Protein AF-A0AAI9BZL0-F1 (afdb_monomer)

Mean predicted aligned error: 4.23 Å

Structure (mmCIF, N/CA/C/O backbone):
data_AF-A0AAI9BZL0-F1
#
_entry.id   AF-A0AAI9BZL0-F1
#
loop_
_atom_site.group_PDB
_atom_site.id
_atom_site.type_symbol
_atom_site.label_atom_id
_atom_site.label_alt_id
_atom_site.label_comp_id
_atom_site.label_asym_id
_atom_site.label_entity_id
_atom_site.label_seq_id
_atom_site.pdbx_PDB_ins_code
_atom_site.Cartn_x
_atom_site.Cartn_y
_atom_site.Cartn_z
_atom_site.occupancy
_atom_site.B_iso_or_equiv
_atom_site.auth_seq_id
_atom_site.auth_comp_id
_atom_site.auth_asym_id
_atom_site.auth_atom_id
_atom_site.pdbx_PDB_model_num
ATOM 1 N N . MET A 1 1 ? -2.664 1.074 24.847 1.00 61.59 1 MET A N 1
ATOM 2 C CA . MET A 1 1 ? -1.524 2.031 24.909 1.00 61.59 1 MET A CA 1
ATOM 3 C C . MET A 1 1 ? -1.843 3.263 25.777 1.00 61.59 1 MET A C 1
ATOM 5 O O . MET A 1 1 ? -3.006 3.630 25.852 1.00 61.59 1 MET A O 1
ATOM 9 N N . THR A 1 2 ? -0.871 3.951 26.414 1.00 69.44 2 THR A N 1
ATOM 10 C CA . THR A 1 2 ? -1.163 5.256 27.065 1.00 69.44 2 THR A CA 1
ATOM 11 C C . THR A 1 2 ? -1.127 6.402 26.048 1.00 69.44 2 THR A C 1
ATOM 13 O O . THR A 1 2 ? -0.228 6.464 25.207 1.00 69.44 2 THR A O 1
ATOM 16 N N . LYS A 1 3 ? -2.067 7.352 26.152 1.00 75.56 3 LYS A N 1
ATOM 17 C CA . LYS A 1 3 ? -2.185 8.540 25.275 1.00 75.56 3 LYS A CA 1
ATOM 18 C C . LYS A 1 3 ? -0.862 9.310 25.106 1.00 75.56 3 LYS A C 1
ATOM 20 O O . LYS A 1 3 ? -0.571 9.829 24.033 1.00 75.56 3 LYS A O 1
ATOM 25 N N . SER A 1 4 ? -0.033 9.333 26.154 1.00 79.00 4 SER A N 1
ATOM 26 C CA . SER A 1 4 ? 1.292 9.971 26.159 1.00 79.00 4 SER A CA 1
ATOM 27 C C . SER A 1 4 ? 2.259 9.367 25.130 1.00 79.00 4 SER A C 1
ATOM 29 O O . SER A 1 4 ? 2.912 10.101 24.388 1.00 79.00 4 SER A O 1
ATOM 31 N N . HIS A 1 5 ? 2.305 8.035 25.012 1.00 81.25 5 HIS A N 1
ATOM 32 C CA . HIS A 1 5 ? 3.211 7.367 24.075 1.00 81.25 5 HIS A CA 1
ATOM 33 C C . HIS A 1 5 ? 2.815 7.617 22.617 1.00 81.25 5 HIS A C 1
ATOM 35 O O . HIS A 1 5 ? 3.685 7.880 21.789 1.00 81.25 5 HIS A O 1
ATOM 41 N N . PHE A 1 6 ? 1.516 7.582 22.302 1.00 88.12 6 PHE A N 1
ATOM 42 C CA . PHE A 1 6 ? 1.045 7.816 20.934 1.00 88.12 6 PHE A CA 1
ATOM 43 C C . PHE A 1 6 ? 1.379 9.240 20.482 1.00 88.12 6 PHE A C 1
ATOM 45 O O . PHE A 1 6 ? 1.893 9.450 19.388 1.00 88.12 6 PHE A O 1
ATOM 52 N N . ASN A 1 7 ? 1.205 10.218 21.375 1.00 89.81 7 ASN A N 1
ATOM 53 C CA . ASN A 1 7 ? 1.584 11.603 21.107 1.00 89.81 7 ASN A CA 1
ATOM 54 C C . ASN A 1 7 ? 3.090 11.782 20.856 1.00 89.81 7 ASN A C 1
ATOM 56 O O . ASN A 1 7 ? 3.472 12.642 20.060 1.00 89.81 7 ASN A O 1
ATOM 60 N N . SER A 1 8 ? 3.943 10.994 21.521 1.00 90.69 8 SER A N 1
ATOM 61 C CA . SER A 1 8 ? 5.390 10.992 21.270 1.00 90.69 8 SER A CA 1
ATOM 62 C C . SER A 1 8 ? 5.711 10.480 19.864 1.00 90.69 8 SER A C 1
ATOM 64 O O . SER A 1 8 ? 6.412 11.156 19.111 1.00 90.69 8 SER A O 1
ATOM 66 N N . LEU A 1 9 ? 5.128 9.339 19.481 1.00 91.50 9 LEU A N 1
ATOM 67 C CA . LEU A 1 9 ? 5.299 8.753 18.152 1.00 91.50 9 LEU A CA 1
ATOM 68 C C . LEU A 1 9 ? 4.806 9.704 17.055 1.00 91.50 9 LEU A C 1
ATOM 70 O O . LEU A 1 9 ? 5.545 10.002 16.121 1.00 91.50 9 LEU A O 1
ATOM 74 N N . ARG A 1 10 ? 3.613 10.285 17.230 1.00 93.56 10 ARG A N 1
ATOM 75 C CA . ARG A 1 10 ? 3.069 11.291 16.312 1.00 93.56 10 ARG A CA 1
ATOM 76 C C . ARG A 1 10 ? 4.014 12.476 16.143 1.00 93.56 10 ARG A C 1
ATOM 78 O O . ARG A 1 10 ? 4.289 12.882 15.025 1.00 93.56 10 ARG A O 1
ATOM 85 N N . ARG A 1 11 ? 4.563 13.010 17.241 1.00 94.62 11 ARG A N 1
ATOM 86 C CA . ARG A 1 11 ? 5.518 14.129 17.187 1.00 94.62 11 ARG A CA 1
ATOM 87 C C . ARG A 1 11 ? 6.808 13.752 16.462 1.00 94.62 11 ARG A C 1
ATOM 89 O O . ARG A 1 11 ? 7.352 14.594 15.753 1.00 94.62 11 ARG A O 1
ATOM 96 N N . LYS A 1 12 ? 7.305 12.526 16.659 1.00 94.75 12 LYS A N 1
ATOM 97 C CA . LYS A 1 12 ? 8.473 12.007 15.938 1.00 94.75 12 LYS A CA 1
ATOM 98 C C . LYS A 1 12 ? 8.203 12.016 14.434 1.00 94.75 12 LYS A C 1
ATOM 100 O O . LYS A 1 12 ? 8.981 12.617 13.700 1.00 94.75 12 LYS A O 1
ATOM 105 N N . VAL A 1 13 ? 7.093 11.416 14.007 1.00 95.69 13 VAL A N 1
ATOM 106 C CA . VAL A 1 13 ? 6.738 11.320 12.586 1.00 95.69 13 VAL A CA 1
ATOM 107 C C . VAL A 1 13 ? 6.491 12.700 11.984 1.00 95.69 13 VAL A C 1
ATOM 109 O O . VAL A 1 13 ? 7.116 13.011 10.980 1.00 95.69 13 VAL A O 1
ATOM 112 N N . SER A 1 14 ? 5.715 13.579 12.635 1.00 96.12 14 SER A N 1
ATOM 113 C CA . SER A 1 14 ? 5.494 14.959 12.165 1.00 96.12 14 SER A CA 1
ATOM 114 C C . SER A 1 14 ? 6.806 15.709 11.908 1.00 96.12 14 SER A C 1
ATOM 116 O O . SER A 1 14 ? 6.968 16.318 10.855 1.00 96.12 14 SER A O 1
ATOM 118 N N . LYS A 1 15 ? 7.773 15.618 12.835 1.00 96.56 15 LYS A N 1
ATOM 119 C CA . LYS A 1 15 ? 9.101 16.225 12.660 1.00 96.56 15 LYS A CA 1
ATOM 120 C C . LYS A 1 15 ? 9.874 15.602 11.501 1.00 96.56 15 LYS A C 1
ATOM 122 O O . LYS A 1 15 ? 10.513 16.329 10.750 1.00 96.56 15 LYS A O 1
ATOM 127 N N . TRP A 1 16 ? 9.837 14.277 11.381 1.00 96.50 16 TRP A N 1
ATOM 128 C CA . TRP A 1 16 ? 10.566 13.563 10.339 1.00 96.50 16 TRP A CA 1
ATOM 129 C C . TRP A 1 16 ? 10.016 13.867 8.943 1.00 96.50 16 TRP A C 1
ATOM 131 O O . TRP A 1 16 ? 10.817 14.157 8.059 1.00 96.50 16 TRP A O 1
ATOM 141 N N . VAL A 1 17 ? 8.692 13.879 8.741 1.00 95.81 17 VAL A N 1
ATOM 142 C CA . VAL A 1 17 ? 8.100 14.211 7.429 1.00 95.81 17 VAL A CA 1
ATOM 143 C C . VAL A 1 17 ? 8.320 15.682 7.069 1.00 95.81 17 VAL A C 1
ATOM 145 O O . VAL A 1 17 ? 8.617 15.985 5.918 1.00 95.81 17 VAL A O 1
ATOM 148 N N . ALA A 1 18 ? 8.259 16.593 8.052 1.00 94.25 18 ALA A N 1
ATOM 149 C CA . ALA A 1 18 ? 8.528 18.012 7.827 1.00 94.25 18 ALA A CA 1
ATOM 150 C C . ALA A 1 18 ? 9.979 18.255 7.416 1.00 94.25 18 ALA A C 1
ATOM 152 O O . ALA A 1 18 ? 10.222 18.933 6.428 1.00 94.25 18 ALA A O 1
ATOM 153 N N . TRP A 1 19 ? 10.938 17.653 8.125 1.00 93.88 19 TRP A N 1
ATOM 154 C CA . TRP A 1 19 ? 12.340 17.703 7.714 1.00 93.88 19 TRP A CA 1
ATOM 155 C C . TRP A 1 19 ? 12.538 17.059 6.338 1.00 93.88 19 TRP A C 1
ATOM 157 O O . TRP A 1 19 ? 13.161 17.662 5.475 1.00 93.88 19 TRP A O 1
ATOM 167 N N . SER A 1 20 ? 11.962 15.879 6.101 1.00 91.19 20 SER A N 1
ATOM 168 C CA . SER A 1 20 ? 12.162 15.141 4.849 1.00 91.19 20 SER A CA 1
ATOM 169 C C . SER A 1 20 ? 11.627 15.864 3.613 1.00 91.19 20 SER A C 1
ATOM 171 O O . SER A 1 20 ? 12.194 15.687 2.543 1.00 91.19 20 SER A O 1
ATOM 173 N N . SER A 1 21 ? 10.585 16.686 3.763 1.00 87.00 21 SER A N 1
ATOM 174 C CA . SER A 1 21 ? 9.971 17.431 2.653 1.00 87.00 21 SER A CA 1
ATOM 175 C C . SER A 1 21 ? 10.713 18.728 2.300 1.00 87.00 21 SER A C 1
ATOM 177 O O . SER A 1 21 ? 10.556 19.238 1.194 1.00 87.00 21 SER A O 1
ATOM 179 N N . VAL A 1 22 ? 11.515 19.276 3.224 1.00 87.62 22 VAL A N 1
ATOM 180 C CA . VAL A 1 22 ? 12.241 20.552 3.030 1.00 87.62 22 VAL A CA 1
ATOM 181 C C . VAL A 1 22 ? 13.758 20.391 2.945 1.00 87.62 22 VAL A C 1
ATOM 183 O O . VAL A 1 22 ? 14.461 21.335 2.589 1.00 87.62 22 VAL A O 1
ATOM 186 N N . ASP A 1 23 ? 14.282 19.220 3.300 1.00 93.44 23 ASP A N 1
ATOM 187 C CA . ASP A 1 23 ? 15.703 18.912 3.207 1.00 93.44 23 ASP A CA 1
ATOM 188 C C . ASP A 1 23 ? 16.138 18.837 1.738 1.00 93.44 23 ASP A C 1
ATOM 190 O O . ASP A 1 23 ? 15.628 18.027 0.963 1.00 93.44 23 ASP A O 1
ATOM 194 N N . ALA A 1 24 ? 17.084 19.698 1.356 1.00 90.50 24 ALA A N 1
ATOM 195 C CA . ALA A 1 24 ? 17.516 19.834 -0.033 1.00 90.50 24 ALA A CA 1
ATOM 196 C C . ALA A 1 24 ? 18.120 18.538 -0.591 1.00 90.50 24 ALA A C 1
ATOM 198 O O . ALA A 1 24 ? 17.859 18.198 -1.737 1.00 90.50 24 ALA A O 1
ATOM 199 N N . VAL A 1 25 ? 18.865 17.789 0.229 1.00 90.06 25 VAL A N 1
ATOM 200 C CA . VAL A 1 25 ? 19.509 16.537 -0.195 1.00 90.06 25 VAL A CA 1
ATOM 201 C C . VAL A 1 25 ? 18.462 15.456 -0.442 1.00 90.06 25 VAL A C 1
ATOM 203 O O . VAL A 1 25 ? 18.522 14.749 -1.444 1.00 90.06 25 VAL A O 1
ATOM 206 N N . LYS A 1 26 ? 17.465 15.332 0.440 1.00 89.56 26 LYS A N 1
ATOM 207 C CA . LYS A 1 26 ? 16.354 14.396 0.223 1.00 89.56 26 LYS A CA 1
ATOM 208 C C . LYS A 1 26 ? 15.504 14.767 -0.982 1.00 89.56 26 LYS A C 1
ATOM 210 O O . LYS A 1 26 ? 15.116 13.877 -1.730 1.00 89.56 26 LYS A O 1
ATOM 215 N N . ARG A 1 27 ? 15.223 16.055 -1.169 1.00 91.44 27 ARG A N 1
ATOM 216 C CA . ARG A 1 27 ? 14.497 16.541 -2.342 1.00 91.44 27 ARG A CA 1
ATOM 217 C C . ARG A 1 27 ? 15.256 16.230 -3.632 1.00 91.44 27 ARG A C 1
ATOM 219 O O . ARG A 1 27 ? 14.660 15.699 -4.563 1.00 91.44 27 ARG A O 1
ATOM 226 N N . GLU A 1 28 ? 16.555 16.506 -3.668 1.00 90.81 28 GLU A N 1
ATOM 227 C CA . GLU A 1 28 ? 17.405 16.197 -4.818 1.00 90.81 28 GLU A CA 1
ATOM 228 C C . GLU A 1 28 ? 17.386 14.693 -5.130 1.00 90.81 28 GLU A C 1
ATOM 230 O O . GLU A 1 28 ? 17.133 14.304 -6.265 1.00 90.81 28 GLU A O 1
ATOM 235 N N . LEU A 1 29 ? 17.576 13.840 -4.117 1.00 87.56 29 LEU A N 1
ATOM 236 C CA . LEU A 1 29 ? 17.646 12.387 -4.296 1.00 87.56 29 LEU A CA 1
ATOM 237 C C . LEU A 1 29 ? 16.308 11.747 -4.688 1.00 87.56 29 LEU A C 1
ATOM 239 O O . LEU A 1 29 ? 16.266 10.958 -5.627 1.00 87.56 29 LEU A O 1
ATOM 243 N N . PHE A 1 30 ? 15.231 12.042 -3.956 1.00 91.00 30 PHE A N 1
ATOM 244 C CA . PHE A 1 30 ? 13.966 11.307 -4.083 1.00 91.00 30 PHE A CA 1
ATOM 245 C C . PHE A 1 30 ? 12.976 11.932 -5.068 1.00 91.00 30 PHE A C 1
ATOM 247 O O . PHE A 1 30 ? 12.070 11.242 -5.529 1.00 91.00 30 PHE A O 1
ATOM 254 N N . LEU A 1 31 ? 13.129 13.221 -5.385 1.00 92.88 31 LEU A N 1
ATOM 255 C CA . LEU A 1 31 ? 12.293 13.903 -6.369 1.00 92.88 31 LEU A CA 1
ATOM 256 C C . LEU A 1 31 ? 13.095 14.240 -7.622 1.00 92.88 31 LEU A C 1
ATOM 258 O O . LEU A 1 31 ? 12.830 13.681 -8.677 1.00 92.88 31 LEU A O 1
ATOM 262 N N . GLU A 1 32 ? 14.078 15.131 -7.523 1.00 93.81 32 GLU A N 1
ATOM 263 C CA . GLU A 1 32 ? 14.642 15.793 -8.710 1.00 93.81 32 GLU A CA 1
ATOM 264 C C . GLU A 1 32 ? 15.481 14.838 -9.576 1.00 93.81 32 GLU A C 1
ATOM 266 O O . GLU A 1 32 ? 15.326 14.802 -10.799 1.00 93.81 32 GLU A O 1
ATOM 271 N N . ASP A 1 33 ? 16.330 14.005 -8.968 1.00 91.69 33 ASP A N 1
ATOM 272 C CA . ASP A 1 33 ? 17.091 12.985 -9.695 1.00 91.69 33 ASP A CA 1
ATOM 273 C C . ASP A 1 33 ? 16.176 11.875 -10.232 1.00 91.69 33 ASP A C 1
ATOM 275 O O . ASP A 1 33 ? 16.363 11.410 -11.359 1.00 91.69 33 ASP A O 1
ATOM 279 N N . ALA A 1 34 ? 15.146 11.486 -9.476 1.00 93.12 34 ALA A N 1
ATOM 280 C CA . ALA A 1 34 ? 14.173 10.484 -9.905 1.00 93.12 34 ALA A CA 1
ATOM 281 C C . ALA A 1 34 ? 13.324 10.973 -11.098 1.00 93.12 34 ALA A C 1
ATOM 283 O O . ALA A 1 34 ? 13.182 10.250 -12.087 1.00 93.12 34 ALA A O 1
ATOM 284 N N . GLU A 1 35 ? 12.831 12.216 -11.067 1.00 93.31 35 GLU A N 1
ATOM 285 C CA . GLU A 1 35 ? 12.156 12.866 -12.200 1.00 93.31 35 GLU A CA 1
ATOM 286 C C . GLU A 1 35 ? 13.102 12.990 -13.399 1.00 93.31 35 GLU A C 1
ATOM 288 O O . GLU A 1 35 ? 12.748 12.598 -14.512 1.00 93.31 35 GLU A O 1
ATOM 293 N N . GLY A 1 36 ? 14.342 13.437 -13.179 1.00 91.94 36 GLY A N 1
ATOM 294 C CA . GLY A 1 36 ? 15.335 13.565 -14.242 1.00 91.94 36 GLY A CA 1
ATOM 295 C C . GLY A 1 36 ? 15.697 12.226 -14.896 1.00 91.94 36 GLY A C 1
ATOM 296 O O . GLY A 1 36 ? 15.882 12.156 -16.114 1.00 91.94 36 GLY A O 1
ATOM 297 N N . LYS A 1 37 ? 15.795 11.138 -14.122 1.00 90.75 37 LYS A N 1
ATOM 298 C CA . LYS A 1 37 ? 15.975 9.773 -14.649 1.00 90.75 37 LYS A CA 1
ATOM 299 C C . LYS A 1 37 ? 14.756 9.334 -15.453 1.00 90.75 37 LYS A C 1
ATOM 301 O O . LYS A 1 37 ? 14.929 8.839 -16.567 1.00 90.75 37 LYS A O 1
ATOM 306 N N . LEU A 1 38 ? 13.550 9.551 -14.929 1.00 91.88 38 LEU A N 1
ATOM 307 C CA . LEU A 1 38 ? 12.299 9.224 -15.611 1.00 91.88 38 LEU A CA 1
ATOM 308 C C . LEU A 1 38 ? 12.197 9.945 -16.966 1.00 91.88 38 LEU A C 1
ATOM 310 O O . LEU A 1 38 ? 11.877 9.311 -17.969 1.00 91.88 38 LEU A O 1
ATOM 314 N N . GLU A 1 39 ? 12.541 11.234 -17.023 1.00 91.25 39 GLU A N 1
ATOM 315 C CA . GLU A 1 39 ? 12.576 12.026 -18.260 1.00 91.25 39 GLU A CA 1
ATOM 316 C C . GLU A 1 39 ? 13.587 11.498 -19.278 1.00 91.25 39 GLU A C 1
ATOM 318 O O . GLU A 1 39 ? 13.260 11.347 -20.458 1.00 91.25 39 GLU A O 1
ATOM 323 N N . ARG A 1 40 ? 14.807 11.166 -18.838 1.00 90.12 40 ARG A N 1
ATOM 324 C CA . ARG A 1 40 ? 15.825 10.582 -19.725 1.00 90.12 40 ARG A CA 1
ATOM 325 C C . ARG A 1 40 ? 15.348 9.266 -20.336 1.00 90.12 40 ARG A C 1
ATOM 327 O O . ARG A 1 40 ? 15.523 9.056 -21.534 1.00 90.12 40 ARG A O 1
ATOM 334 N N . ILE A 1 41 ? 14.707 8.414 -19.539 1.00 88.69 41 ILE A N 1
ATOM 335 C CA . ILE A 1 41 ? 14.171 7.122 -19.988 1.00 88.69 41 ILE A CA 1
ATOM 336 C C . ILE A 1 41 ? 12.979 7.325 -20.930 1.00 88.69 41 ILE A C 1
ATOM 338 O O . ILE A 1 41 ? 12.896 6.664 -21.960 1.00 88.69 41 ILE A O 1
ATOM 342 N N . ALA A 1 42 ? 12.097 8.284 -20.645 1.00 88.19 42 ALA A N 1
ATOM 343 C CA . ALA A 1 42 ? 10.978 8.628 -21.521 1.00 88.19 42 ALA A CA 1
ATOM 344 C C . ALA A 1 42 ? 11.423 9.095 -22.921 1.00 88.19 42 ALA A C 1
ATOM 346 O O . ALA A 1 42 ? 10.712 8.870 -23.901 1.00 88.19 42 ALA A O 1
ATOM 347 N N . LEU A 1 43 ? 12.585 9.749 -23.024 1.00 87.06 43 LEU A N 1
ATOM 348 C CA . LEU A 1 43 ? 13.138 10.245 -24.288 1.00 87.06 43 LEU A CA 1
ATOM 349 C C . LEU A 1 43 ? 14.001 9.211 -25.018 1.00 87.06 43 LEU A C 1
ATOM 351 O O . LEU A 1 43 ? 13.969 9.147 -26.247 1.00 87.06 43 LEU A O 1
ATOM 355 N N . GLN A 1 44 ? 14.801 8.445 -24.277 1.00 84.25 44 GLN A N 1
ATOM 356 C CA . GLN A 1 44 ? 15.803 7.544 -24.837 1.00 84.25 44 GLN A CA 1
ATOM 357 C C . GLN A 1 44 ? 16.025 6.334 -23.924 1.00 84.25 44 GLN A C 1
ATOM 359 O O . GLN A 1 44 ? 17.102 6.136 -23.360 1.00 84.25 44 GLN A O 1
ATOM 364 N N . ALA A 1 45 ? 14.996 5.509 -23.776 1.00 80.62 45 ALA A N 1
ATOM 365 C CA . ALA A 1 45 ? 15.141 4.253 -23.064 1.00 80.62 45 ALA A CA 1
ATOM 366 C C . ALA A 1 45 ? 16.141 3.320 -23.768 1.00 80.62 45 ALA A C 1
ATOM 368 O O . ALA A 1 45 ? 16.282 3.302 -24.993 1.00 80.62 45 ALA A O 1
ATOM 369 N N . SER A 1 46 ? 16.828 2.535 -22.952 1.00 80.31 46 SER A N 1
ATOM 370 C CA . SER A 1 46 ? 17.681 1.413 -23.332 1.00 80.31 46 SER A CA 1
ATOM 371 C C . SER A 1 46 ? 17.481 0.266 -22.340 1.00 80.31 46 SER A C 1
ATOM 373 O O . SER A 1 46 ? 16.977 0.482 -21.235 1.00 80.31 46 SER A O 1
ATOM 375 N N . GLU A 1 47 ? 17.919 -0.944 -22.689 1.00 75.25 47 GLU A N 1
ATOM 376 C CA . GLU A 1 47 ? 17.872 -2.098 -21.777 1.00 75.25 47 GLU A CA 1
ATOM 377 C C . GLU A 1 47 ? 18.577 -1.793 -20.437 1.00 75.25 47 GLU A C 1
ATOM 379 O O . GLU A 1 47 ? 18.034 -2.066 -19.370 1.00 75.25 47 GLU A O 1
ATOM 384 N N . ASP A 1 48 ? 19.731 -1.116 -20.482 1.00 81.00 48 ASP A N 1
ATOM 385 C CA . ASP A 1 48 ? 20.502 -0.731 -19.290 1.00 81.00 48 ASP A CA 1
ATOM 386 C C . ASP A 1 48 ? 19.843 0.394 -18.466 1.00 81.00 48 ASP A C 1
ATOM 388 O O . ASP A 1 48 ? 20.255 0.664 -17.339 1.00 81.00 48 ASP A O 1
ATOM 392 N N . SER A 1 49 ? 18.814 1.060 -19.003 1.00 81.56 49 SER A N 1
ATOM 393 C CA . SER A 1 49 ? 18.103 2.145 -18.316 1.00 81.56 49 SER A CA 1
ATOM 394 C C . SER A 1 49 ? 16.961 1.656 -17.409 1.00 81.56 49 SER A C 1
ATOM 396 O O . SER A 1 49 ? 16.546 2.368 -16.495 1.00 81.56 49 SER A O 1
ATOM 398 N N . LEU A 1 50 ? 16.478 0.426 -17.614 1.00 77.62 50 LEU A N 1
ATOM 399 C CA . LEU A 1 50 ? 15.304 -0.124 -16.924 1.00 77.62 50 LEU A CA 1
ATOM 400 C C . LEU A 1 50 ? 15.463 -0.306 -15.398 1.00 77.62 50 LEU A C 1
ATOM 402 O O . LEU A 1 50 ? 14.494 -0.037 -14.687 1.00 77.62 50 LEU A O 1
ATOM 406 N N . PRO A 1 51 ? 16.636 -0.670 -14.841 1.00 79.31 51 PRO A N 1
ATOM 407 C CA . PRO A 1 51 ? 16.823 -0.701 -13.383 1.00 79.31 51 PRO A CA 1
ATOM 408 C C . PRO A 1 51 ? 16.625 0.674 -12.749 1.00 79.31 51 PRO A C 1
ATOM 410 O O . PRO A 1 51 ? 16.002 0.811 -11.697 1.00 79.31 51 PRO A O 1
ATOM 413 N N . TYR A 1 52 ? 17.117 1.715 -13.426 1.00 87.00 52 TYR A N 1
ATOM 414 C CA . TYR A 1 52 ? 16.958 3.091 -12.974 1.00 87.00 52 TYR A CA 1
ATOM 415 C C . TYR A 1 52 ? 15.500 3.537 -13.050 1.00 87.00 52 TYR A C 1
ATOM 417 O O . TYR A 1 52 ? 15.096 4.358 -12.231 1.00 87.00 52 TYR A O 1
ATOM 425 N N . LEU A 1 53 ? 14.700 2.981 -13.970 1.00 89.44 53 LEU A N 1
ATOM 426 C CA . LEU A 1 53 ? 13.256 3.199 -13.981 1.00 89.44 53 LEU A CA 1
ATOM 427 C C . LEU A 1 53 ? 12.609 2.632 -12.712 1.00 89.44 53 LEU A C 1
ATOM 429 O O . LEU A 1 53 ? 11.902 3.370 -12.034 1.00 89.44 53 LEU A O 1
ATOM 433 N N . CYS A 1 54 ? 12.881 1.370 -12.357 1.00 89.06 54 CYS A N 1
ATOM 434 C CA . CYS A 1 54 ? 12.352 0.761 -11.128 1.00 89.06 54 CYS A CA 1
ATOM 435 C C . CYS A 1 54 ? 12.715 1.580 -9.881 1.00 89.06 54 CYS A C 1
ATOM 437 O O . CYS A 1 54 ? 11.824 1.907 -9.099 1.00 89.06 54 CYS A O 1
ATOM 439 N N . GLN A 1 55 ? 13.990 1.962 -9.735 1.00 89.62 55 GLN A N 1
ATOM 440 C CA . GLN A 1 55 ? 14.445 2.771 -8.601 1.00 89.62 55 GLN A CA 1
ATOM 441 C C . GLN A 1 55 ? 13.767 4.147 -8.576 1.00 89.62 55 GLN A C 1
ATOM 443 O O . GLN A 1 55 ? 13.277 4.568 -7.536 1.00 89.62 55 GLN A O 1
ATOM 448 N N . SER A 1 56 ? 13.671 4.828 -9.723 1.00 93.81 56 SER A N 1
ATOM 449 C CA . SER A 1 56 ? 13.039 6.155 -9.792 1.00 93.81 56 SER A CA 1
ATOM 450 C C . SER A 1 56 ? 11.555 6.094 -9.433 1.00 93.81 56 SER A C 1
ATOM 452 O O . SER A 1 56 ? 11.031 7.004 -8.802 1.00 93.81 56 SER A O 1
ATOM 454 N N . LEU A 1 57 ? 10.858 5.020 -9.813 1.00 95.12 57 LEU A N 1
ATOM 455 C CA . LEU A 1 57 ? 9.458 4.817 -9.446 1.00 95.12 57 LEU A CA 1
ATOM 456 C C . LEU A 1 57 ? 9.294 4.569 -7.941 1.00 95.12 57 LEU A C 1
ATOM 458 O O . LEU A 1 57 ? 8.349 5.091 -7.353 1.00 95.12 57 LEU A O 1
ATOM 462 N N . GLU A 1 58 ? 10.211 3.833 -7.311 1.00 94.44 58 GLU A N 1
ATOM 463 C CA . GLU A 1 58 ? 10.231 3.670 -5.853 1.00 94.44 58 GLU A CA 1
ATOM 464 C C . GLU A 1 58 ? 10.494 5.000 -5.134 1.00 94.44 58 GLU A C 1
ATOM 466 O O . GLU A 1 58 ? 9.762 5.360 -4.209 1.00 94.44 58 GLU A O 1
ATOM 471 N N . ASP A 1 59 ? 11.492 5.756 -5.596 1.00 95.25 59 ASP A N 1
ATOM 472 C CA . ASP A 1 59 ? 11.880 7.045 -5.022 1.00 95.25 59 ASP A CA 1
ATOM 473 C C . ASP A 1 59 ? 10.733 8.063 -5.110 1.00 95.25 59 ASP A C 1
ATOM 475 O O . ASP A 1 59 ? 10.383 8.694 -4.110 1.00 95.25 59 ASP A O 1
ATOM 479 N N . LEU A 1 60 ? 10.069 8.149 -6.269 1.00 97.00 60 LEU A N 1
ATOM 480 C CA . LEU A 1 60 ? 8.904 9.015 -6.465 1.00 97.00 60 LEU A CA 1
ATOM 481 C C . LEU A 1 60 ? 7.712 8.566 -5.617 1.00 97.00 60 LEU A C 1
ATOM 483 O O . LEU A 1 60 ? 7.040 9.403 -5.012 1.00 97.00 60 LEU A O 1
ATOM 487 N N . ALA A 1 61 ? 7.449 7.258 -5.524 1.00 97.31 61 ALA A N 1
ATOM 488 C CA . ALA A 1 61 ? 6.396 6.741 -4.653 1.00 97.31 61 ALA A CA 1
ATOM 489 C C . ALA A 1 61 ? 6.645 7.125 -3.185 1.00 97.31 61 ALA A C 1
ATOM 491 O O . ALA A 1 61 ? 5.720 7.565 -2.496 1.00 97.31 61 ALA A O 1
ATOM 492 N N . HIS A 1 62 ? 7.895 7.014 -2.722 1.00 96.38 62 HIS A N 1
ATOM 493 C CA . HIS A 1 62 ? 8.299 7.439 -1.387 1.00 96.38 62 HIS A CA 1
ATOM 494 C C . HIS A 1 62 ? 8.146 8.952 -1.199 1.00 96.38 62 HIS A C 1
ATOM 496 O O . HIS A 1 62 ? 7.530 9.380 -0.221 1.00 96.38 62 HIS A O 1
ATOM 502 N N . TRP A 1 63 ? 8.648 9.761 -2.135 1.00 97.12 63 TRP A N 1
ATOM 503 C CA . TRP A 1 63 ? 8.564 11.218 -2.060 1.00 97.12 63 TRP A CA 1
ATOM 504 C C . TRP A 1 63 ? 7.118 11.704 -1.939 1.00 97.12 63 TRP A C 1
ATOM 506 O O . TRP A 1 63 ? 6.784 12.426 -0.998 1.00 97.12 63 TRP A O 1
ATOM 516 N N . TYR A 1 64 ? 6.237 11.268 -2.843 1.00 97.44 64 TYR A N 1
ATOM 517 C CA . TYR A 1 64 ? 4.837 11.690 -2.827 1.00 97.44 64 TYR A CA 1
ATOM 518 C C . TYR A 1 64 ? 4.082 11.197 -1.587 1.00 97.44 64 TYR A C 1
ATOM 520 O O . TYR A 1 64 ? 3.193 11.897 -1.097 1.00 97.44 64 TYR A O 1
ATOM 528 N N . LEU A 1 65 ? 4.448 10.034 -1.031 1.00 97.69 65 LEU A N 1
ATOM 529 C CA . LEU A 1 65 ? 3.902 9.572 0.245 1.00 97.69 65 LEU A CA 1
ATOM 530 C C . LEU A 1 65 ? 4.336 10.483 1.402 1.00 97.69 65 LEU A C 1
ATOM 532 O O . LEU A 1 65 ? 3.509 10.859 2.233 1.00 97.69 65 LEU A O 1
ATOM 536 N N . VAL A 1 66 ? 5.615 10.855 1.462 1.00 96.88 66 VAL A N 1
ATOM 537 C CA . VAL A 1 66 ? 6.141 11.748 2.503 1.00 96.88 66 VAL A CA 1
ATOM 538 C C . VAL A 1 66 ? 5.536 13.149 2.390 1.00 96.88 66 VAL A C 1
ATOM 540 O O . VAL A 1 66 ? 5.129 13.699 3.413 1.00 96.88 66 VAL A O 1
ATOM 543 N N . ASP A 1 67 ? 5.401 13.690 1.176 1.00 96.06 67 ASP A N 1
ATOM 544 C CA . ASP A 1 67 ? 4.729 14.972 0.917 1.00 96.06 67 ASP A CA 1
ATOM 545 C C . ASP A 1 67 ? 3.262 14.925 1.371 1.00 96.06 67 ASP A C 1
ATOM 547 O O . ASP A 1 67 ? 2.830 15.763 2.166 1.00 96.06 67 ASP A O 1
ATOM 551 N N . PHE A 1 68 ? 2.517 13.885 0.978 1.00 97.12 68 PHE A N 1
ATOM 552 C CA . PHE A 1 68 ? 1.145 13.659 1.442 1.00 97.12 68 PHE A CA 1
ATOM 553 C C . PHE A 1 68 ? 1.050 13.664 2.976 1.00 97.12 68 PHE A C 1
ATOM 555 O O . PHE A 1 68 ? 0.184 14.326 3.559 1.00 97.12 68 PHE A O 1
ATOM 562 N N . GLN A 1 69 ? 1.960 12.954 3.648 1.00 97.50 69 GLN A N 1
ATOM 563 C CA . GLN A 1 69 ? 1.976 12.884 5.105 1.00 97.50 69 GLN A CA 1
ATOM 564 C C . GLN A 1 69 ? 2.359 14.215 5.756 1.00 97.50 69 GLN A C 1
ATOM 566 O O . GLN A 1 69 ? 1.798 14.578 6.794 1.00 97.50 69 GLN A O 1
ATOM 571 N N . HIS A 1 70 ? 3.306 14.946 5.168 1.00 96.62 70 HIS A N 1
ATOM 572 C CA . HIS A 1 70 ? 3.735 16.248 5.654 1.00 96.62 70 HIS A CA 1
ATOM 573 C C . HIS A 1 70 ? 2.593 17.259 5.626 1.00 96.62 70 HIS A C 1
ATOM 575 O O . HIS A 1 70 ? 2.302 17.840 6.679 1.00 96.62 70 HIS A O 1
ATOM 581 N N . ARG A 1 71 ? 1.920 17.389 4.479 1.00 95.38 71 ARG A N 1
ATOM 582 C CA . ARG A 1 71 ? 0.782 18.295 4.273 1.00 95.38 71 ARG A CA 1
ATOM 583 C C . ARG A 1 71 ? -0.341 18.019 5.266 1.00 95.38 71 ARG A C 1
ATOM 585 O O . ARG A 1 71 ? -0.795 18.921 5.969 1.00 95.38 71 ARG A O 1
ATOM 592 N N . LEU A 1 72 ? -0.707 16.748 5.445 1.00 95.38 72 LEU A N 1
ATOM 593 C CA . LEU A 1 72 ? -1.747 16.370 6.406 1.00 95.38 72 LEU A CA 1
ATOM 594 C C . LEU A 1 72 ? -1.353 16.626 7.865 1.00 95.38 72 LEU A C 1
ATOM 596 O O . LEU A 1 72 ? -2.174 17.101 8.651 1.00 95.38 72 LEU A O 1
ATOM 600 N N . LEU A 1 73 ? -0.125 16.279 8.263 1.00 95.88 73 LEU A N 1
ATOM 601 C CA . LEU A 1 73 ? 0.289 16.351 9.668 1.00 95.88 73 LEU A CA 1
ATOM 602 C C . LEU A 1 73 ? 0.710 17.747 10.126 1.00 95.88 73 LEU A C 1
ATOM 604 O O . LEU A 1 73 ? 0.576 18.039 11.316 1.00 95.88 73 LEU A O 1
ATOM 608 N N . ASN A 1 74 ? 1.286 18.557 9.238 1.00 95.31 74 ASN A N 1
ATOM 609 C CA . ASN A 1 74 ? 1.943 19.814 9.609 1.00 95.31 74 ASN A CA 1
ATOM 610 C C . ASN A 1 74 ? 1.251 21.046 9.027 1.00 95.31 74 ASN A C 1
ATOM 612 O O . ASN A 1 74 ? 1.276 22.087 9.676 1.00 95.31 74 ASN A O 1
ATOM 616 N N . GLU A 1 75 ? 0.618 20.928 7.860 1.00 94.75 75 GLU A N 1
ATOM 617 C CA . GLU A 1 75 ? -0.083 22.044 7.207 1.00 94.75 75 GLU A CA 1
ATOM 618 C C . GLU A 1 75 ? -1.603 21.961 7.420 1.00 94.75 75 GLU A C 1
ATOM 620 O O . GLU A 1 75 ? -2.302 22.967 7.370 1.00 94.75 75 GLU A O 1
ATOM 625 N N . GLY A 1 76 ? -2.119 20.769 7.745 1.00 93.38 76 GLY A N 1
ATOM 626 C CA . GLY A 1 76 ? -3.553 20.525 7.904 1.00 93.38 76 GLY A CA 1
ATOM 627 C C . GLY A 1 76 ? -4.297 20.450 6.570 1.00 93.38 76 GLY A C 1
ATOM 628 O O . GLY A 1 76 ? -5.525 20.549 6.546 1.00 93.38 76 GLY A O 1
ATOM 629 N N . GLU A 1 77 ? -3.568 20.263 5.470 1.00 93.44 77 GLU A N 1
ATOM 630 C CA . GLU A 1 77 ? -4.101 20.244 4.112 1.00 93.44 77 GLU A CA 1
ATOM 631 C C . GLU A 1 77 ? -4.323 18.811 3.622 1.00 93.44 77 GLU A C 1
ATOM 633 O O . GLU A 1 77 ? -3.481 17.927 3.793 1.00 93.44 77 GLU A O 1
ATOM 638 N N . ARG A 1 78 ? -5.475 18.573 2.985 1.00 91.19 78 ARG A N 1
ATOM 639 C CA . ARG A 1 78 ? -5.762 17.310 2.294 1.00 91.19 78 ARG A CA 1
ATOM 640 C C . ARG A 1 78 ? -5.314 17.440 0.844 1.00 91.19 78 ARG A C 1
ATOM 642 O O . ARG A 1 78 ? -5.946 18.173 0.094 1.00 91.19 78 ARG A O 1
ATOM 649 N N . HIS A 1 79 ? -4.275 16.696 0.475 1.00 89.94 79 HIS A N 1
ATOM 650 C CA . HIS A 1 79 ? -3.675 16.709 -0.863 1.00 89.94 79 HIS A CA 1
ATOM 651 C C . HIS A 1 79 ? -3.834 15.320 -1.529 1.00 89.94 79 HIS A C 1
ATOM 653 O O . HIS A 1 79 ? -2.885 14.527 -1.575 1.00 89.94 79 HIS A O 1
ATOM 659 N N . PRO A 1 80 ? -5.063 14.930 -1.937 1.00 93.69 80 PRO A N 1
ATOM 660 C CA . PRO A 1 80 ? -5.339 13.618 -2.536 1.00 93.69 80 PRO A CA 1
ATOM 661 C C . PRO A 1 80 ? -4.502 13.309 -3.786 1.00 93.69 80 PRO A C 1
ATOM 663 O O . PRO A 1 80 ? -4.281 12.143 -4.096 1.00 93.69 80 PRO A O 1
ATOM 666 N N . GLU A 1 81 ? -4.031 14.323 -4.499 1.00 94.88 81 GLU A N 1
ATOM 667 C CA . GLU A 1 81 ? -3.142 14.209 -5.648 1.00 94.88 81 GLU A CA 1
ATOM 668 C C . GLU A 1 81 ? -1.780 13.614 -5.275 1.00 94.88 81 GLU A C 1
ATOM 670 O O . GLU A 1 81 ? -1.301 12.752 -6.004 1.00 94.88 81 GLU A O 1
ATOM 675 N N . SER A 1 82 ? -1.202 13.961 -4.117 1.00 95.94 82 SER A N 1
ATOM 676 C CA . SER A 1 82 ? 0.061 13.366 -3.655 1.00 95.94 82 SER A CA 1
ATOM 677 C C . SER A 1 82 ? -0.142 11.889 -3.298 1.00 95.94 82 SER A C 1
ATOM 679 O O . SER A 1 82 ? 0.679 11.042 -3.637 1.00 95.94 82 SER A O 1
ATOM 681 N N . LEU A 1 83 ? -1.291 11.536 -2.708 1.00 97.38 83 LEU A N 1
ATOM 682 C CA . LEU A 1 83 ? -1.662 10.135 -2.480 1.00 97.38 83 LEU A CA 1
ATOM 683 C C . LEU A 1 83 ? -1.863 9.372 -3.803 1.00 97.38 83 LEU A C 1
ATOM 685 O O . LEU A 1 83 ? -1.400 8.238 -3.942 1.00 97.38 83 LEU A O 1
ATOM 689 N N . ALA A 1 84 ? -2.539 9.983 -4.780 1.00 97.62 84 ALA A N 1
ATOM 690 C CA . ALA A 1 84 ? -2.746 9.395 -6.100 1.00 97.62 84 ALA A CA 1
ATOM 691 C C . ALA A 1 84 ? -1.420 9.201 -6.852 1.00 97.62 84 ALA A C 1
ATOM 693 O O . ALA A 1 84 ? -1.229 8.153 -7.471 1.00 97.62 84 ALA A O 1
ATOM 694 N N . ALA A 1 85 ? -0.498 10.162 -6.752 1.00 97.62 85 ALA A N 1
ATOM 695 C CA . ALA A 1 85 ? 0.846 10.087 -7.312 1.00 97.62 85 ALA A CA 1
ATOM 696 C C . ALA A 1 85 ? 1.662 8.961 -6.669 1.00 97.62 85 ALA A C 1
ATOM 698 O O . ALA A 1 85 ? 2.180 8.102 -7.382 1.00 97.62 85 ALA A O 1
ATOM 699 N N . ALA A 1 86 ? 1.690 8.891 -5.333 1.00 98.00 86 ALA A N 1
ATOM 700 C CA . ALA A 1 86 ? 2.366 7.819 -4.604 1.00 98.00 86 ALA A CA 1
ATOM 701 C C . ALA A 1 86 ? 1.855 6.435 -5.037 1.00 98.00 86 ALA A C 1
ATOM 703 O O . ALA A 1 86 ? 2.641 5.553 -5.379 1.00 98.00 86 ALA A O 1
ATOM 704 N N . ALA A 1 87 ? 0.530 6.259 -5.106 1.00 98.25 87 ALA A N 1
ATOM 705 C CA . ALA A 1 87 ? -0.080 5.014 -5.561 1.00 98.25 87 ALA A CA 1
ATOM 706 C C . ALA A 1 87 ? 0.228 4.700 -7.038 1.00 98.25 87 ALA A C 1
ATOM 708 O O . ALA A 1 87 ? 0.427 3.537 -7.388 1.00 98.25 87 ALA A O 1
ATOM 709 N N . ALA A 1 88 ? 0.265 5.709 -7.913 1.00 97.75 88 ALA A N 1
ATOM 710 C CA . ALA A 1 88 ? 0.572 5.526 -9.329 1.00 97.75 88 ALA A CA 1
ATOM 711 C C . ALA A 1 88 ? 2.017 5.083 -9.560 1.00 97.75 88 ALA A C 1
ATOM 713 O O . ALA A 1 88 ? 2.235 4.117 -10.289 1.00 97.75 88 ALA A O 1
ATOM 714 N N . HIS A 1 89 ? 2.981 5.722 -8.898 1.00 97.81 89 HIS A N 1
ATOM 715 C CA . HIS A 1 89 ? 4.387 5.331 -8.978 1.00 97.81 89 HIS A CA 1
ATOM 716 C C . HIS A 1 89 ? 4.638 3.951 -8.352 1.00 97.81 89 HIS A C 1
ATOM 718 O O . HIS A 1 89 ? 5.316 3.125 -8.957 1.00 97.81 89 HIS A O 1
ATOM 724 N N . ALA A 1 90 ? 3.991 3.643 -7.223 1.00 97.38 90 ALA A N 1
ATOM 725 C CA . ALA A 1 90 ? 4.065 2.327 -6.587 1.00 97.38 90 ALA A CA 1
ATOM 726 C C . ALA A 1 90 ? 3.510 1.198 -7.481 1.00 97.38 90 ALA A C 1
ATOM 728 O O . ALA A 1 90 ? 4.101 0.124 -7.582 1.00 97.38 90 ALA A O 1
ATOM 729 N N . ARG A 1 91 ? 2.393 1.433 -8.187 1.00 96.94 91 ARG A N 1
ATOM 730 C CA . ARG A 1 91 ? 1.876 0.481 -9.190 1.00 96.94 91 ARG A CA 1
ATOM 731 C C . ARG A 1 91 ? 2.812 0.344 -10.383 1.00 96.94 91 ARG A C 1
ATOM 733 O O . ARG A 1 91 ? 3.090 -0.772 -10.807 1.00 96.94 91 ARG A O 1
ATOM 740 N N . ALA A 1 92 ? 3.300 1.468 -10.904 1.00 95.62 92 ALA A N 1
ATOM 741 C CA . ALA A 1 92 ? 4.226 1.496 -12.026 1.00 95.62 92 ALA A CA 1
ATOM 742 C C . ALA A 1 92 ? 5.509 0.704 -11.722 1.00 95.62 92 ALA A C 1
ATOM 744 O O . ALA A 1 92 ? 5.987 -0.029 -12.584 1.00 95.62 92 ALA A O 1
ATOM 745 N N . GLN A 1 93 ? 6.037 0.787 -10.495 1.00 95.06 93 GLN A N 1
ATOM 746 C CA . GLN A 1 93 ? 7.174 -0.027 -10.056 1.00 95.06 93 GLN A CA 1
ATOM 747 C C . GLN A 1 93 ? 6.866 -1.525 -10.206 1.00 95.06 93 GLN A C 1
ATOM 749 O O . GLN A 1 93 ? 7.642 -2.258 -10.815 1.00 95.06 93 GLN A O 1
ATOM 754 N N . VAL A 1 94 ? 5.704 -1.976 -9.718 1.00 94.94 94 VAL A N 1
ATOM 755 C CA . VAL A 1 94 ? 5.278 -3.381 -9.828 1.00 94.94 94 VAL A CA 1
ATOM 756 C C . VAL A 1 94 ? 5.056 -3.798 -11.284 1.00 94.94 94 VAL A C 1
ATOM 758 O O . VAL A 1 94 ? 5.441 -4.910 -11.657 1.00 94.94 94 VAL A O 1
ATOM 761 N N . ASP A 1 95 ? 4.482 -2.923 -12.115 1.00 92.44 95 ASP A N 1
ATOM 762 C CA . ASP A 1 95 ? 4.306 -3.146 -13.555 1.00 92.44 95 ASP A CA 1
ATOM 763 C C . ASP A 1 95 ? 5.652 -3.404 -14.246 1.00 92.44 95 ASP A C 1
ATOM 765 O O . ASP A 1 95 ? 5.801 -4.409 -14.950 1.00 92.44 95 ASP A O 1
ATOM 769 N N . VAL A 1 96 ? 6.630 -2.520 -14.025 1.00 91.06 96 VAL A N 1
ATOM 770 C CA . VAL A 1 96 ? 7.957 -2.596 -14.651 1.00 91.06 96 VAL A CA 1
ATOM 771 C C . VAL A 1 96 ? 8.732 -3.805 -14.134 1.00 91.06 96 VAL A C 1
ATOM 773 O O . VAL A 1 96 ? 9.212 -4.595 -14.946 1.00 91.06 96 VAL A O 1
ATOM 776 N N . SER A 1 97 ? 8.788 -4.030 -12.817 1.00 90.94 97 SER A N 1
ATOM 777 C CA . SER A 1 97 ? 9.457 -5.210 -12.255 1.00 90.94 97 SER A CA 1
ATOM 778 C C . SER A 1 97 ? 8.845 -6.510 -12.791 1.00 90.94 97 SER A C 1
ATOM 780 O O . SER A 1 97 ? 9.554 -7.386 -13.284 1.00 90.94 97 SER A O 1
ATOM 782 N N . SER A 1 98 ? 7.511 -6.626 -12.797 1.00 89.12 98 SER A N 1
ATOM 783 C CA . SER A 1 98 ? 6.816 -7.808 -13.333 1.00 89.12 98 SER A CA 1
ATOM 784 C C . SER A 1 98 ? 7.125 -8.052 -14.811 1.00 89.12 98 SER A C 1
ATOM 786 O O . SER A 1 98 ? 7.240 -9.200 -15.248 1.00 89.12 98 SER A O 1
ATOM 788 N N . LEU A 1 99 ? 7.221 -6.982 -15.601 1.00 87.06 99 LEU A N 1
ATOM 789 C CA . LEU A 1 99 ? 7.574 -7.058 -17.012 1.00 87.06 99 LEU A CA 1
ATOM 790 C C . LEU A 1 99 ? 9.012 -7.560 -17.202 1.00 87.06 99 LEU A C 1
ATOM 792 O O . LEU A 1 99 ? 9.226 -8.479 -17.994 1.00 87.06 99 LEU A O 1
ATOM 796 N N . LEU A 1 100 ? 9.968 -7.016 -16.443 1.00 84.81 100 LEU A N 1
ATOM 797 C CA . LEU A 1 100 ? 11.371 -7.435 -16.475 1.00 84.81 100 LEU A CA 1
ATOM 798 C C . LEU A 1 100 ? 11.529 -8.920 -16.131 1.00 84.81 100 LEU A C 1
ATOM 800 O O . LEU A 1 100 ? 12.238 -9.645 -16.832 1.00 84.81 100 LEU A O 1
ATOM 804 N N . PHE A 1 101 ? 10.823 -9.413 -15.110 1.00 85.69 101 PHE A N 1
ATOM 805 C CA . PHE A 1 101 ? 10.844 -10.838 -14.764 1.00 85.69 101 PHE A CA 1
ATOM 806 C C . PHE A 1 101 ? 10.248 -11.720 -15.863 1.00 85.69 101 PHE A C 1
ATOM 808 O O . PHE A 1 101 ? 10.837 -12.744 -16.208 1.00 85.69 101 PHE A O 1
ATOM 815 N N . LYS A 1 102 ? 9.133 -11.313 -16.483 1.00 84.69 102 LYS A N 1
ATOM 816 C CA . LYS A 1 102 ? 8.540 -12.054 -17.613 1.00 84.69 102 LYS A CA 1
ATOM 817 C C . LYS A 1 102 ? 9.471 -12.144 -18.821 1.00 84.69 102 LYS A C 1
ATOM 819 O O . LYS A 1 102 ? 9.400 -13.124 -19.557 1.00 84.69 102 LYS A O 1
ATOM 824 N N . LYS A 1 103 ? 10.341 -11.151 -19.018 1.00 82.31 103 LYS A N 1
ATOM 825 C CA . LYS A 1 103 ? 11.359 -11.139 -20.080 1.00 82.31 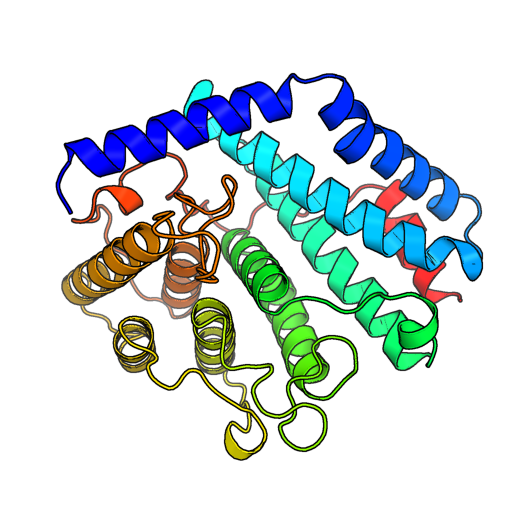103 LYS A CA 1
ATOM 826 C C . LYS A 1 103 ? 12.657 -11.865 -19.694 1.00 82.31 103 LYS A C 1
ATOM 828 O O . LYS A 1 103 ? 13.592 -11.881 -20.485 1.00 82.31 103 LYS A O 1
ATOM 833 N N . GLY A 1 104 ? 12.727 -12.473 -18.505 1.00 81.88 104 GLY A N 1
ATOM 834 C CA . GLY A 1 104 ? 13.926 -13.158 -18.007 1.00 81.88 104 GLY A CA 1
ATOM 835 C C . GLY A 1 104 ? 15.058 -12.213 -17.594 1.00 81.88 104 GLY A C 1
ATOM 836 O O . GLY A 1 104 ? 16.183 -12.657 -17.392 1.00 81.88 104 GLY A O 1
ATOM 837 N N . GLN A 1 105 ? 14.769 -10.917 -17.466 1.00 77.44 105 GLN A N 1
ATOM 838 C CA . GLN A 1 105 ? 15.748 -9.865 -17.190 1.00 77.44 105 GLN A CA 1
ATOM 839 C C . GLN A 1 105 ? 15.760 -9.431 -15.723 1.00 77.44 105 GLN A C 1
ATOM 841 O O . GLN A 1 105 ? 16.680 -8.750 -15.284 1.00 77.44 105 GLN A O 1
ATOM 846 N N . GLY A 1 106 ? 14.759 -9.812 -14.929 1.00 68.81 106 GLY A N 1
ATOM 847 C CA . GLY A 1 106 ? 14.624 -9.246 -13.589 1.00 68.81 106 GLY A CA 1
ATOM 848 C C . GLY A 1 106 ? 15.756 -9.610 -12.616 1.00 68.81 106 GLY A C 1
ATOM 849 O O . GLY A 1 106 ? 16.163 -8.746 -11.843 1.00 68.81 106 GLY A O 1
ATOM 850 N N . ALA A 1 107 ? 16.357 -10.806 -12.725 1.00 69.00 107 ALA A N 1
ATOM 851 C CA . ALA A 1 107 ? 17.544 -11.189 -11.944 1.00 69.00 107 ALA A CA 1
ATOM 852 C C . ALA A 1 107 ? 18.801 -10.370 -12.288 1.00 69.00 107 ALA A C 1
ATOM 854 O O . ALA A 1 107 ? 19.681 -10.202 -11.450 1.00 69.00 107 ALA A O 1
ATOM 855 N N . ARG A 1 108 ? 18.899 -9.855 -13.522 1.00 72.62 108 ARG A N 1
ATOM 856 C CA . ARG A 1 108 ? 20.012 -8.991 -13.949 1.00 72.62 108 ARG A CA 1
ATOM 857 C C . ARG A 1 108 ? 19.939 -7.613 -13.290 1.00 72.62 108 ARG A C 1
ATOM 859 O O . ARG A 1 108 ? 20.956 -6.937 -13.177 1.00 72.62 108 ARG A O 1
ATOM 866 N N . PHE A 1 109 ? 18.742 -7.200 -12.888 1.00 72.06 109 PHE A N 1
ATOM 867 C CA . PHE A 1 109 ? 18.417 -5.807 -12.610 1.00 72.06 109 PHE A CA 1
ATOM 868 C C . PHE A 1 109 ? 17.935 -5.538 -11.183 1.00 72.06 109 PHE A C 1
ATOM 870 O O . PHE A 1 109 ? 17.569 -4.403 -10.895 1.00 72.06 109 PHE A O 1
ATOM 877 N N . SER A 1 110 ? 17.958 -6.547 -10.302 1.00 73.00 110 SER A N 1
ATOM 878 C CA . SER A 1 110 ? 17.610 -6.427 -8.874 1.00 73.00 110 SER A CA 1
ATOM 879 C C . SER A 1 110 ? 16.313 -5.649 -8.634 1.00 73.00 110 SER A C 1
ATOM 881 O O . SER A 1 110 ? 16.250 -4.719 -7.836 1.00 73.00 110 SER A O 1
ATOM 883 N N . CYS A 1 111 ? 15.279 -6.010 -9.396 1.00 82.94 111 CYS A N 1
ATOM 884 C CA . CYS A 1 111 ? 13.955 -5.391 -9.342 1.00 82.94 111 CYS A CA 1
ATOM 885 C C . CYS A 1 111 ? 12.976 -6.180 -8.453 1.00 82.94 111 CYS A C 1
ATOM 887 O O . CYS A 1 111 ? 11.756 -6.046 -8.605 1.00 82.94 111 CYS A O 1
ATOM 889 N N . GLU A 1 112 ? 13.506 -7.020 -7.551 1.00 88.50 112 GLU A N 1
ATOM 890 C CA . GLU A 1 112 ? 12.719 -7.720 -6.538 1.00 88.50 112 GLU A CA 1
ATOM 891 C C . GLU A 1 112 ? 12.053 -6.720 -5.589 1.00 88.50 112 GLU A C 1
ATOM 893 O O . GLU A 1 112 ? 12.538 -5.612 -5.363 1.00 88.50 112 GLU A O 1
ATOM 898 N N . MET A 1 113 ? 10.939 -7.126 -4.993 1.00 90.88 113 MET A N 1
ATOM 899 C CA . MET A 1 113 ? 10.193 -6.303 -4.061 1.00 90.88 113 MET A CA 1
ATOM 900 C C . MET A 1 113 ? 10.072 -7.001 -2.710 1.00 90.88 113 MET A C 1
ATOM 902 O O . MET A 1 113 ? 9.785 -8.192 -2.611 1.00 90.88 113 MET A O 1
ATOM 906 N N . LEU A 1 114 ? 10.252 -6.235 -1.637 1.00 92.00 114 LEU A N 1
ATOM 907 C CA . LEU A 1 114 ? 9.983 -6.730 -0.292 1.00 92.00 114 LEU A CA 1
ATOM 908 C C . LEU A 1 114 ? 8.464 -6.862 -0.071 1.00 92.00 114 LEU A C 1
ATOM 910 O O . LEU A 1 114 ? 7.720 -5.968 -0.487 1.00 92.00 114 LEU A O 1
ATOM 914 N N . PRO A 1 115 ? 7.985 -7.896 0.650 1.00 95.00 115 PRO A N 1
ATOM 915 C CA . PRO A 1 115 ? 6.565 -8.025 1.000 1.00 95.00 115 PRO A CA 1
ATOM 916 C C . PRO A 1 115 ? 6.000 -6.778 1.699 1.00 95.00 115 PRO A C 1
ATOM 918 O O . PRO A 1 115 ? 4.863 -6.379 1.473 1.00 95.00 115 PRO A O 1
ATOM 921 N N . ASP A 1 116 ? 6.836 -6.126 2.496 1.00 94.12 116 ASP A N 1
ATOM 922 C CA . ASP A 1 116 ? 6.563 -4.865 3.178 1.00 94.12 116 ASP A CA 1
ATOM 923 C C . ASP A 1 116 ? 6.268 -3.701 2.207 1.00 94.12 116 ASP A C 1
ATOM 925 O O . ASP A 1 116 ? 5.253 -3.015 2.325 1.00 94.12 116 ASP A O 1
ATOM 929 N N . THR A 1 117 ? 7.086 -3.532 1.161 1.00 94.94 117 THR A N 1
ATOM 930 C CA . THR A 1 117 ? 6.828 -2.554 0.087 1.00 94.94 117 THR A CA 1
ATOM 931 C C . THR A 1 117 ? 5.575 -2.926 -0.705 1.00 94.94 117 THR A C 1
ATOM 933 O O . THR A 1 117 ? 4.742 -2.064 -0.978 1.00 94.94 117 THR A O 1
ATOM 936 N N . ALA A 1 118 ? 5.384 -4.212 -1.012 1.00 97.31 118 ALA A N 1
ATOM 937 C CA . ALA A 1 118 ? 4.212 -4.697 -1.737 1.00 97.31 118 ALA A CA 1
ATOM 938 C C . ALA A 1 118 ? 2.898 -4.385 -1.003 1.00 97.31 118 ALA A C 1
ATOM 940 O O . ALA A 1 118 ? 1.902 -4.003 -1.623 1.00 97.31 118 ALA A O 1
ATOM 941 N N . ALA A 1 119 ? 2.901 -4.523 0.324 1.00 97.94 119 ALA A N 1
ATOM 942 C CA . ALA A 1 119 ? 1.759 -4.213 1.167 1.00 97.94 119 ALA A CA 1
ATOM 943 C C . ALA A 1 119 ? 1.420 -2.722 1.164 1.00 97.94 119 ALA A C 1
ATOM 945 O O . ALA A 1 119 ? 0.249 -2.369 1.018 1.00 97.94 119 ALA A O 1
ATOM 946 N N . VAL A 1 120 ? 2.429 -1.852 1.266 1.00 98.00 120 VAL A N 1
ATOM 947 C CA . VAL A 1 120 ? 2.235 -0.401 1.144 1.00 98.00 120 VAL A CA 1
ATOM 948 C C . VAL A 1 120 ? 1.665 -0.058 -0.230 1.00 98.00 120 VAL A C 1
ATOM 950 O O . VAL A 1 120 ? 0.646 0.625 -0.299 1.00 98.00 120 VAL A O 1
ATOM 953 N N . SER A 1 121 ? 2.237 -0.583 -1.319 1.00 98.38 121 SER A N 1
ATOM 954 C CA . SER A 1 121 ? 1.736 -0.355 -2.682 1.00 98.38 121 SER A CA 1
ATOM 955 C C . SER A 1 121 ? 0.266 -0.754 -2.826 1.00 98.38 121 SER A C 1
ATOM 957 O O . SER A 1 121 ? -0.539 0.004 -3.377 1.00 98.38 121 SER A O 1
ATOM 959 N N . LEU A 1 122 ? -0.113 -1.922 -2.293 1.00 98.75 122 LEU A N 1
ATOM 960 C CA . LEU A 1 122 ? -1.496 -2.394 -2.318 1.00 98.75 122 LEU A CA 1
ATOM 961 C C . LEU A 1 122 ? -2.415 -1.515 -1.463 1.00 98.75 122 LEU A C 1
ATOM 963 O O . LEU A 1 122 ? -3.474 -1.110 -1.940 1.00 98.75 122 LEU A O 1
ATOM 967 N N . GLY A 1 123 ? -2.001 -1.158 -0.245 1.00 98.56 123 GLY A N 1
ATOM 968 C CA . GLY A 1 123 ? -2.749 -0.265 0.641 1.00 98.56 123 GLY A CA 1
ATOM 969 C C . GLY A 1 123 ? -3.000 1.107 0.017 1.00 98.56 123 GLY A C 1
ATOM 970 O O . GLY A 1 123 ? -4.144 1.553 -0.041 1.00 98.56 123 GLY A O 1
ATOM 971 N N . LEU A 1 124 ? -1.964 1.735 -0.546 1.00 98.44 124 LEU A N 1
ATOM 972 C CA . LEU A 1 124 ? -2.085 2.996 -1.281 1.00 98.44 124 LEU A CA 1
ATOM 973 C C . LEU A 1 124 ? -3.052 2.859 -2.460 1.00 98.44 124 LEU A C 1
ATOM 975 O O . LEU A 1 124 ? -3.944 3.690 -2.629 1.00 98.44 124 LEU A O 1
ATOM 979 N N . SER A 1 125 ? -2.927 1.788 -3.251 1.00 98.50 125 SER A N 1
ATOM 980 C CA . SER A 1 125 ? -3.813 1.570 -4.394 1.00 98.50 125 SER A CA 1
ATOM 981 C C . SER A 1 125 ? -5.273 1.390 -3.973 1.00 98.50 125 SER A C 1
ATOM 983 O O . SER A 1 125 ? -6.154 1.916 -4.653 1.00 98.50 125 SER A O 1
ATOM 985 N N . LEU A 1 126 ? -5.542 0.700 -2.860 1.00 98.69 126 LEU A N 1
ATOM 986 C CA . LEU A 1 126 ? -6.886 0.576 -2.287 1.00 98.69 126 LEU A CA 1
ATOM 987 C C . LEU A 1 126 ? -7.407 1.946 -1.835 1.00 98.69 126 LEU A C 1
ATOM 989 O O . LEU A 1 126 ? -8.508 2.351 -2.209 1.00 98.69 126 LEU A O 1
ATOM 993 N N . MET A 1 127 ? -6.594 2.718 -1.114 1.00 98.19 127 MET A N 1
ATOM 994 C CA . MET A 1 127 ? -6.981 4.048 -0.640 1.00 98.19 127 MET A CA 1
ATOM 995 C C . MET A 1 127 ? -7.408 4.987 -1.774 1.00 98.19 127 MET A C 1
ATOM 997 O O . MET A 1 127 ? -8.335 5.766 -1.569 1.00 98.19 127 MET A O 1
ATOM 1001 N N . THR A 1 128 ? -6.836 4.879 -2.981 1.00 97.94 128 THR A N 1
ATOM 1002 C CA . THR A 1 128 ? -7.261 5.719 -4.122 1.00 97.94 128 THR A CA 1
ATOM 1003 C C . THR A 1 128 ? -8.704 5.484 -4.585 1.00 97.94 128 THR A C 1
ATOM 1005 O O . THR A 1 128 ? -9.235 6.294 -5.345 1.00 97.94 128 THR A O 1
ATOM 1008 N N . GLY A 1 129 ? -9.348 4.383 -4.179 1.00 97.62 129 GLY A N 1
ATOM 1009 C CA . GLY A 1 129 ? -10.715 4.070 -4.605 1.00 97.62 129 GLY A CA 1
ATOM 1010 C C . GLY A 1 129 ? -10.827 3.619 -6.065 1.00 97.62 129 GLY A C 1
ATOM 1011 O O . GLY A 1 129 ? -11.913 3.501 -6.628 1.00 97.62 129 GLY A O 1
ATOM 1012 N N . ARG A 1 130 ? -9.695 3.355 -6.726 1.00 97.31 130 ARG A N 1
ATOM 1013 C CA . ARG A 1 130 ? -9.654 2.904 -8.120 1.00 97.31 130 ARG A CA 1
ATOM 1014 C C . ARG A 1 130 ? -9.680 1.384 -8.177 1.00 97.31 130 ARG A C 1
ATOM 1016 O O . ARG A 1 130 ? -8.653 0.731 -8.349 1.00 97.31 130 ARG A O 1
ATOM 1023 N N . ARG A 1 131 ? -10.882 0.820 -8.027 1.00 97.56 131 ARG A N 1
ATOM 1024 C CA . ARG A 1 131 ? -11.122 -0.628 -7.883 1.00 97.56 131 ARG A CA 1
ATOM 1025 C C . ARG A 1 131 ? -10.404 -1.495 -8.916 1.00 97.56 131 ARG A C 1
ATOM 1027 O O . ARG A 1 131 ? -9.776 -2.485 -8.553 1.00 97.56 131 ARG A O 1
ATOM 1034 N N . GLU A 1 132 ? -10.464 -1.126 -10.193 1.00 97.25 132 GLU A N 1
ATOM 1035 C CA . GLU A 1 132 ? -9.800 -1.896 -11.251 1.00 97.25 132 GLU A CA 1
ATOM 1036 C C . GLU A 1 132 ? -8.270 -1.839 -11.166 1.00 97.25 132 GLU A C 1
ATOM 1038 O O . GLU A 1 132 ? -7.608 -2.839 -11.428 1.00 97.25 132 GLU A O 1
ATOM 1043 N N . GLU A 1 133 ? -7.700 -0.692 -10.791 1.00 97.06 133 GLU A N 1
ATOM 1044 C CA . GLU A 1 133 ? -6.251 -0.537 -10.610 1.00 97.06 133 GLU A CA 1
ATOM 1045 C C . GLU A 1 133 ? -5.758 -1.347 -9.412 1.00 97.06 133 GLU A C 1
ATOM 1047 O O . GLU A 1 133 ? -4.769 -2.066 -9.533 1.00 97.06 133 GLU A O 1
ATOM 1052 N N . ALA A 1 134 ? -6.488 -1.305 -8.294 1.00 98.31 134 ALA A N 1
ATOM 1053 C CA . ALA A 1 134 ? -6.179 -2.114 -7.119 1.00 98.31 134 ALA A CA 1
ATOM 1054 C C . ALA A 1 134 ? -6.281 -3.619 -7.411 1.00 98.31 134 ALA A C 1
ATOM 1056 O O . ALA A 1 134 ? -5.418 -4.387 -6.993 1.00 98.31 134 ALA A O 1
ATOM 1057 N N . MET A 1 135 ? -7.295 -4.046 -8.173 1.00 98.56 135 MET A N 1
ATOM 1058 C CA . MET A 1 135 ? -7.437 -5.446 -8.581 1.00 98.56 135 MET A CA 1
ATOM 1059 C C . MET A 1 135 ? -6.309 -5.892 -9.522 1.00 98.56 135 MET A C 1
ATOM 1061 O O . MET A 1 135 ? -5.804 -7.002 -9.366 1.00 98.56 135 MET A O 1
ATOM 1065 N N . ARG A 1 136 ? -5.885 -5.042 -10.472 1.00 97.75 136 ARG A N 1
ATOM 1066 C CA . ARG A 1 136 ? -4.734 -5.334 -11.346 1.00 97.75 136 ARG A CA 1
ATOM 1067 C C . ARG A 1 136 ? -3.444 -5.479 -10.547 1.00 97.75 136 ARG A C 1
ATOM 1069 O O . ARG A 1 136 ? -2.756 -6.482 -10.723 1.00 97.75 136 ARG A O 1
ATOM 1076 N N . LEU A 1 137 ? -3.174 -4.537 -9.641 1.00 98.19 137 LEU A N 1
ATOM 1077 C CA . LEU A 1 137 ? -2.020 -4.611 -8.751 1.00 98.19 137 LEU A CA 1
ATOM 1078 C C . LEU A 1 137 ? -2.065 -5.900 -7.921 1.00 98.19 137 LEU A C 1
ATOM 1080 O O . LEU A 1 137 ? -1.096 -6.650 -7.909 1.00 98.19 137 LEU A O 1
ATOM 1084 N N . PHE A 1 138 ? -3.202 -6.214 -7.294 1.00 98.62 138 PHE A N 1
ATOM 1085 C CA . PHE A 1 138 ? -3.377 -7.468 -6.560 1.00 98.62 138 PHE A CA 1
ATOM 1086 C C . PHE A 1 138 ? -3.075 -8.702 -7.427 1.00 98.62 138 PHE A C 1
ATOM 1088 O O . PHE A 1 138 ? -2.341 -9.586 -6.992 1.00 98.62 138 PHE A O 1
ATOM 1095 N N . ASP A 1 139 ? -3.609 -8.776 -8.651 1.00 97.88 139 ASP A N 1
ATOM 1096 C CA . ASP A 1 139 ? -3.375 -9.913 -9.547 1.00 97.88 139 ASP A CA 1
ATOM 1097 C C . ASP A 1 139 ? -1.885 -10.045 -9.928 1.00 97.88 139 ASP A C 1
ATOM 1099 O O . ASP A 1 139 ? -1.388 -11.168 -10.049 1.00 97.88 139 ASP A O 1
ATOM 1103 N N . GLN A 1 140 ? -1.155 -8.931 -10.055 1.00 96.31 140 GLN A N 1
ATOM 1104 C CA . GLN A 1 140 ? 0.293 -8.932 -10.292 1.00 96.31 140 GLN A CA 1
ATOM 1105 C C . GLN A 1 140 ? 1.086 -9.380 -9.072 1.00 96.31 140 GLN A C 1
ATOM 1107 O O . GLN A 1 140 ? 1.943 -10.247 -9.209 1.00 96.31 140 GLN A O 1
ATOM 1112 N N . LEU A 1 141 ? 0.774 -8.860 -7.883 1.00 97.62 141 LEU A N 1
ATOM 1113 C CA . LEU A 1 141 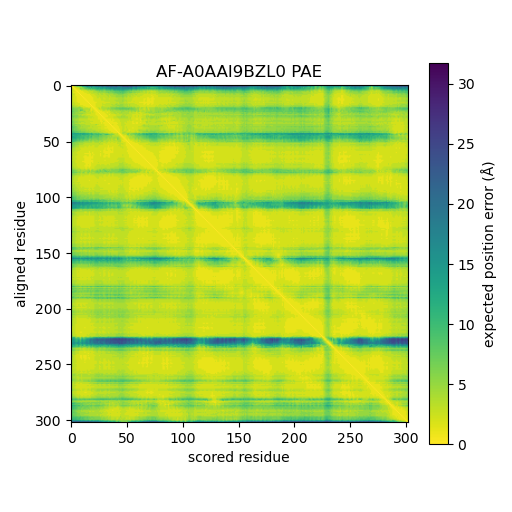? 1.406 -9.291 -6.634 1.00 97.62 141 LEU A CA 1
ATOM 1114 C C . LEU A 1 141 ? 1.158 -10.776 -6.373 1.00 97.62 141 LEU A C 1
ATOM 1116 O O . LEU A 1 141 ? 2.071 -11.503 -5.998 1.00 97.62 141 LEU A O 1
ATOM 1120 N N . ARG A 1 142 ? -0.065 -11.245 -6.641 1.00 96.94 142 ARG A N 1
ATOM 1121 C CA . ARG A 1 142 ? -0.445 -12.653 -6.513 1.00 96.94 142 ARG A CA 1
ATOM 1122 C C . ARG A 1 142 ? 0.343 -13.540 -7.470 1.00 96.94 142 ARG A C 1
ATOM 1124 O O . ARG A 1 142 ? 0.811 -14.589 -7.053 1.00 96.94 142 ARG A O 1
ATOM 1131 N N . ALA A 1 143 ? 0.491 -13.136 -8.733 1.00 93.69 143 ALA A N 1
ATOM 1132 C CA . ALA A 1 143 ? 1.369 -13.836 -9.673 1.00 93.69 143 ALA A CA 1
ATOM 1133 C C . ALA A 1 143 ? 2.845 -13.746 -9.246 1.00 93.69 143 ALA A C 1
ATOM 1135 O O . ALA A 1 143 ? 3.612 -14.672 -9.476 1.00 93.69 143 ALA A O 1
ATOM 1136 N N . GLY A 1 144 ? 3.215 -12.643 -8.596 1.00 93.31 144 GLY A N 1
ATOM 1137 C CA . GLY A 1 144 ? 4.542 -12.355 -8.076 1.00 93.31 144 GLY A CA 1
ATOM 1138 C C . GLY A 1 144 ? 5.023 -13.304 -6.984 1.00 93.31 144 GLY A C 1
ATOM 1139 O O . GLY A 1 144 ? 6.232 -13.496 -6.879 1.00 93.31 144 GLY A O 1
ATOM 1140 N N . LEU A 1 145 ? 4.103 -13.911 -6.220 1.00 94.38 145 LEU A N 1
ATOM 1141 C CA . LEU A 1 145 ? 4.404 -14.815 -5.099 1.00 94.38 145 LEU A CA 1
ATOM 1142 C C . LEU A 1 145 ? 5.343 -15.967 -5.493 1.00 94.38 145 LEU A C 1
ATOM 1144 O O . LEU A 1 145 ? 6.216 -16.332 -4.707 1.00 94.38 145 LEU A O 1
ATOM 1148 N N . ASP A 1 146 ? 5.178 -16.496 -6.709 1.00 89.50 146 ASP A N 1
ATOM 1149 C CA . ASP A 1 146 ? 5.924 -17.648 -7.244 1.00 89.50 146 ASP A CA 1
ATOM 1150 C C . ASP A 1 146 ? 7.026 -17.243 -8.238 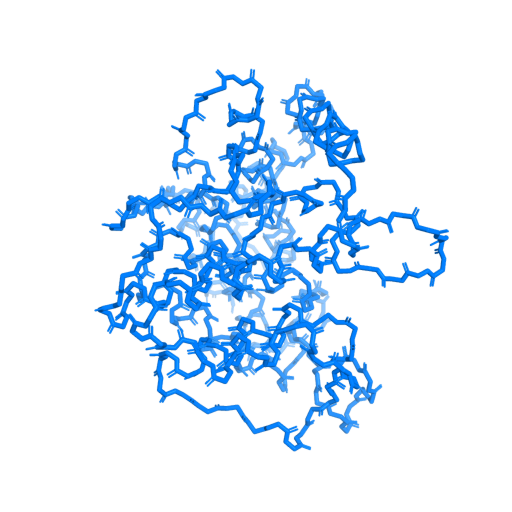1.00 89.50 146 ASP A C 1
ATOM 1152 O O . ASP A 1 146 ? 7.581 -18.077 -8.952 1.00 89.50 146 ASP A O 1
ATOM 1156 N N . THR A 1 147 ? 7.319 -15.949 -8.340 1.00 88.19 147 THR A N 1
ATOM 1157 C CA . THR A 1 147 ? 8.347 -15.418 -9.242 1.00 88.19 147 THR A CA 1
ATOM 1158 C C . THR A 1 147 ? 9.391 -14.657 -8.446 1.00 88.19 147 THR A C 1
ATOM 1160 O O . THR A 1 147 ? 9.167 -14.305 -7.293 1.00 88.19 147 THR A O 1
ATOM 1163 N N . GLN A 1 148 ? 10.490 -14.293 -9.100 1.00 88.25 148 GLN A N 1
ATOM 1164 C CA . GLN A 1 148 ? 11.534 -13.453 -8.512 1.00 88.25 148 GLN A CA 1
ATOM 1165 C C . GLN A 1 148 ? 11.042 -12.065 -8.050 1.00 88.25 148 GLN A C 1
ATOM 1167 O O . GLN A 1 148 ? 11.764 -11.391 -7.329 1.00 88.25 148 GLN A O 1
ATOM 1172 N N . LEU A 1 149 ? 9.818 -11.637 -8.401 1.00 91.06 149 LEU A N 1
ATOM 1173 C CA . LEU A 1 149 ? 9.250 -10.397 -7.867 1.00 91.06 149 LEU A CA 1
ATOM 1174 C C . LEU A 1 149 ? 9.141 -10.412 -6.337 1.00 91.06 149 LEU A C 1
ATOM 1176 O O . LEU A 1 149 ? 9.460 -9.406 -5.716 1.00 91.06 149 LEU A O 1
ATOM 1180 N N . LEU A 1 150 ? 8.671 -11.513 -5.741 1.00 92.12 150 LEU A N 1
ATOM 1181 C CA . LEU A 1 150 ? 8.514 -11.649 -4.284 1.00 92.12 150 LEU A CA 1
ATOM 1182 C C . LEU A 1 150 ? 9.215 -12.896 -3.723 1.00 92.12 150 LEU A C 1
ATOM 1184 O O . LEU A 1 150 ? 9.632 -12.879 -2.569 1.00 92.12 150 LEU A O 1
ATOM 1188 N N . ASP A 1 151 ? 9.335 -13.962 -4.522 1.00 89.62 151 ASP A N 1
ATOM 1189 C CA . ASP A 1 151 ? 10.032 -15.217 -4.205 1.00 89.62 151 ASP A CA 1
ATOM 1190 C C . ASP A 1 151 ? 9.641 -15.820 -2.838 1.00 89.62 151 ASP A C 1
ATOM 1192 O O . ASP A 1 151 ? 10.463 -16.039 -1.938 1.00 89.62 151 ASP A O 1
ATOM 1196 N N . LEU A 1 152 ? 8.334 -16.048 -2.651 1.00 93.19 152 LEU A N 1
ATOM 1197 C CA . LEU A 1 152 ? 7.766 -16.505 -1.375 1.00 93.19 152 LEU A CA 1
ATOM 1198 C C . LEU A 1 152 ? 7.477 -18.007 -1.318 1.00 93.19 152 LEU A C 1
ATOM 1200 O O . LEU A 1 152 ? 7.072 -18.517 -0.268 1.00 93.19 152 LEU A O 1
ATOM 1204 N N . HIS A 1 153 ? 7.678 -18.724 -2.424 1.00 91.12 153 HIS A N 1
ATOM 1205 C CA . HIS A 1 153 ? 7.456 -20.163 -2.481 1.00 91.12 153 HIS A CA 1
ATOM 1206 C C . HIS A 1 153 ? 8.427 -20.908 -1.551 1.00 91.12 153 HIS A C 1
ATOM 1208 O O . HIS A 1 153 ? 9.650 -20.750 -1.623 1.00 91.12 153 HIS A O 1
ATOM 1214 N N . LYS A 1 154 ? 7.887 -21.780 -0.694 1.00 87.69 154 LYS A N 1
ATOM 1215 C CA . LYS A 1 154 ? 8.651 -22.452 0.370 1.00 87.69 154 LYS A CA 1
ATOM 1216 C C . LYS A 1 154 ? 9.742 -23.399 -0.142 1.00 87.69 154 LYS A C 1
ATOM 1218 O O . LYS A 1 154 ? 10.669 -23.696 0.600 1.00 87.69 154 LYS A O 1
ATOM 1223 N N . GLU A 1 155 ? 9.632 -23.894 -1.377 1.00 84.56 155 GLU A N 1
ATOM 1224 C CA . GLU A 1 155 ? 10.658 -24.763 -1.984 1.00 84.56 155 GLU A CA 1
ATOM 1225 C C . GLU A 1 155 ? 11.916 -23.994 -2.412 1.00 84.56 155 GLU A C 1
ATOM 1227 O O . GLU A 1 155 ? 12.999 -24.572 -2.416 1.00 84.56 155 GLU A O 1
ATOM 1232 N N . GLY A 1 156 ? 11.786 -22.704 -2.747 1.00 76.25 156 GLY A N 1
ATOM 1233 C CA . GLY A 1 156 ? 12.917 -21.859 -3.140 1.00 76.25 156 GLY A CA 1
ATOM 1234 C C . GLY A 1 156 ? 13.601 -21.228 -1.932 1.00 76.25 156 GLY A C 1
ATOM 1235 O O . GLY A 1 156 ? 14.814 -21.351 -1.754 1.00 76.25 156 GLY A O 1
ATOM 1236 N N . ARG A 1 157 ? 12.806 -20.589 -1.063 1.00 77.75 157 ARG A N 1
ATOM 1237 C CA . ARG A 1 157 ? 13.314 -19.840 0.090 1.00 77.75 157 ARG A CA 1
ATOM 1238 C C . ARG A 1 157 ? 12.433 -20.048 1.330 1.00 77.75 157 ARG A C 1
ATOM 1240 O O . ARG A 1 157 ? 11.594 -19.201 1.637 1.00 77.75 157 ARG A O 1
ATOM 1247 N N . PRO A 1 158 ? 12.615 -21.158 2.072 1.00 80.00 158 PRO A N 1
ATOM 1248 C CA . PRO A 1 158 ? 11.848 -21.419 3.287 1.00 80.00 158 PRO A CA 1
ATOM 1249 C C . PRO A 1 158 ? 11.890 -20.226 4.254 1.00 80.00 158 PRO A C 1
ATOM 1251 O O . PRO A 1 158 ? 12.963 -19.704 4.557 1.00 80.00 158 PRO A O 1
ATOM 1254 N N . GLY A 1 159 ? 10.724 -19.798 4.739 1.00 83.44 159 GLY A N 1
ATOM 1255 C CA . GLY A 1 159 ? 10.600 -18.724 5.728 1.00 83.44 159 GLY A CA 1
ATOM 1256 C C . GLY A 1 159 ? 10.528 -17.294 5.172 1.00 83.44 159 GLY A C 1
ATOM 1257 O O . GLY A 1 159 ? 10.278 -16.368 5.943 1.00 83.44 159 GLY A O 1
ATOM 1258 N N . SER A 1 160 ? 10.690 -17.073 3.860 1.00 84.19 160 SER A N 1
ATOM 1259 C CA . SER A 1 160 ? 10.697 -15.716 3.274 1.00 84.19 160 SER A CA 1
ATOM 1260 C C . SER A 1 160 ? 9.386 -14.942 3.476 1.00 84.19 160 SER A C 1
ATOM 1262 O O . SER A 1 160 ? 9.403 -13.715 3.564 1.00 84.19 160 SER A O 1
ATOM 1264 N N . GLY A 1 161 ? 8.260 -15.645 3.618 1.00 88.12 161 GLY A N 1
ATOM 1265 C CA . GLY A 1 161 ? 6.947 -15.047 3.866 1.00 88.12 161 GLY A CA 1
ATOM 1266 C C . GLY A 1 161 ? 6.580 -14.825 5.341 1.00 88.12 161 GLY A C 1
ATOM 1267 O O . GLY A 1 161 ? 5.493 -14.324 5.608 1.00 88.12 161 GLY A O 1
ATOM 1268 N N . GLU A 1 162 ? 7.423 -15.172 6.318 1.00 90.88 162 GLU A N 1
ATOM 1269 C CA . GLU A 1 162 ? 7.006 -15.208 7.738 1.00 90.88 162 GLU A CA 1
ATOM 1270 C C . GLU A 1 162 ? 7.100 -13.860 8.469 1.00 90.88 162 GLU A C 1
ATOM 1272 O O . GLU A 1 162 ? 6.579 -13.720 9.578 1.00 90.88 162 GLU A O 1
ATOM 1277 N N . ILE A 1 163 ? 7.763 -12.869 7.866 1.00 87.19 163 ILE A N 1
ATOM 1278 C CA . ILE A 1 163 ? 8.155 -11.626 8.545 1.00 87.19 163 ILE A CA 1
ATOM 1279 C C . ILE A 1 163 ? 6.990 -10.631 8.646 1.00 87.19 163 ILE A C 1
ATOM 1281 O O . ILE A 1 163 ? 6.699 -10.126 9.731 1.00 87.19 163 ILE A O 1
ATOM 1285 N N . TYR A 1 164 ? 6.323 -10.340 7.527 1.00 92.44 164 TYR A N 1
ATOM 1286 C CA . TYR A 1 164 ? 5.395 -9.211 7.416 1.00 92.44 164 TYR A CA 1
ATOM 1287 C C . TYR A 1 164 ? 3.936 -9.682 7.408 1.00 92.44 164 TYR A C 1
ATOM 1289 O O . TYR A 1 164 ? 3.412 -10.113 6.380 1.00 92.44 164 TYR A O 1
ATOM 1297 N N . ARG A 1 165 ? 3.245 -9.599 8.554 1.00 95.81 165 ARG A N 1
ATOM 1298 C CA . ARG A 1 165 ? 1.836 -10.022 8.662 1.00 95.81 165 ARG A CA 1
ATOM 1299 C C . ARG A 1 165 ? 0.898 -9.119 7.877 1.00 95.81 165 ARG A C 1
ATOM 1301 O O . ARG A 1 165 ? -0.019 -9.633 7.240 1.00 95.81 165 ARG A O 1
ATOM 1308 N N . HIS A 1 166 ? 1.136 -7.806 7.871 1.00 97.06 166 HIS A N 1
ATOM 1309 C CA . HIS A 1 166 ? 0.321 -6.861 7.104 1.00 97.06 166 HIS A CA 1
ATOM 1310 C C . HIS A 1 166 ? 0.274 -7.197 5.600 1.00 97.06 166 HIS A C 1
ATOM 1312 O O . HIS A 1 166 ? -0.724 -6.917 4.937 1.00 97.06 166 HIS A O 1
ATOM 1318 N N . PHE A 1 167 ? 1.317 -7.847 5.061 1.00 97.75 167 PHE A N 1
ATOM 1319 C CA . PHE A 1 167 ? 1.373 -8.240 3.655 1.00 97.75 167 PHE A CA 1
ATOM 1320 C C . PHE A 1 167 ? 0.351 -9.338 3.386 1.00 97.75 167 PHE A C 1
ATOM 1322 O O . PHE A 1 167 ? -0.532 -9.183 2.541 1.00 97.75 167 PHE A O 1
ATOM 1329 N N . TRP A 1 168 ? 0.411 -10.417 4.168 1.00 98.00 168 TRP A N 1
ATOM 1330 C CA . TRP A 1 168 ? -0.555 -11.505 4.065 1.00 98.00 168 TRP A CA 1
ATOM 1331 C C . TRP A 1 168 ? -1.969 -11.053 4.404 1.00 98.00 168 TRP A C 1
ATOM 1333 O O . TRP A 1 168 ? -2.907 -11.510 3.760 1.00 98.00 168 TRP A O 1
ATOM 1343 N N . PHE A 1 169 ? -2.133 -10.126 5.349 1.00 98.69 169 PHE A N 1
ATOM 1344 C CA . PHE A 1 169 ? -3.426 -9.517 5.634 1.00 98.69 169 PHE A CA 1
ATOM 1345 C C . PHE A 1 169 ? -4.035 -8.877 4.385 1.00 98.69 169 PHE A C 1
ATOM 1347 O O . PHE A 1 169 ? -5.121 -9.280 3.972 1.00 98.69 169 PHE A O 1
ATOM 1354 N N . LEU A 1 170 ? -3.330 -7.945 3.737 1.00 98.75 170 LEU A N 1
ATOM 1355 C CA . LEU A 1 170 ? -3.848 -7.258 2.553 1.00 98.75 170 LEU A CA 1
ATOM 1356 C C . LEU A 1 170 ? -4.027 -8.197 1.354 1.00 98.75 170 LEU A C 1
ATOM 1358 O O . LEU A 1 170 ? -5.015 -8.066 0.629 1.00 98.75 170 LEU A O 1
ATOM 1362 N N . MET A 1 171 ? -3.129 -9.169 1.164 1.00 98.69 171 MET A N 1
ATOM 1363 C CA . MET A 1 171 ? -3.249 -10.169 0.098 1.00 98.69 171 MET A CA 1
ATOM 1364 C C . MET A 1 171 ? -4.474 -11.070 0.292 1.00 98.69 171 MET A C 1
ATOM 1366 O O . MET A 1 171 ? -5.260 -11.247 -0.637 1.00 98.69 171 MET A O 1
ATOM 1370 N N . LEU A 1 172 ? -4.676 -11.618 1.493 1.00 98.62 172 LEU A N 1
ATOM 1371 C CA . LEU A 1 172 ? -5.815 -12.491 1.795 1.00 98.62 172 LEU A CA 1
ATOM 1372 C C . LEU A 1 172 ? -7.140 -11.735 1.760 1.00 98.62 172 LEU A C 1
ATOM 1374 O O . LEU A 1 172 ? -8.126 -12.236 1.219 1.00 98.62 172 LEU A O 1
ATOM 1378 N N . LEU A 1 173 ? -7.147 -10.516 2.289 1.00 98.69 173 LEU A N 1
ATOM 1379 C CA . LEU A 1 173 ? -8.319 -9.660 2.292 1.00 98.69 173 LEU A CA 1
ATOM 1380 C C . LEU A 1 173 ? -8.728 -9.264 0.868 1.00 98.69 173 LEU A C 1
ATOM 1382 O O . LEU A 1 173 ? -9.893 -9.391 0.496 1.00 98.69 173 LEU A O 1
ATOM 1386 N N . SER A 1 174 ? -7.761 -8.856 0.042 1.00 98.75 174 SER A N 1
ATOM 1387 C CA . SER A 1 174 ? -8.000 -8.541 -1.371 1.00 98.75 174 SER A CA 1
ATOM 1388 C C . SER A 1 174 ? -8.453 -9.775 -2.149 1.00 98.75 174 SER A C 1
ATOM 1390 O O . SER A 1 174 ? -9.364 -9.682 -2.970 1.00 98.75 174 SER A O 1
ATOM 1392 N N . ALA A 1 175 ? -7.883 -10.951 -1.864 1.00 98.62 175 ALA A N 1
ATOM 1393 C CA . ALA A 1 175 ? -8.328 -12.202 -2.469 1.00 98.62 175 ALA A CA 1
ATOM 1394 C C . ALA A 1 175 ? -9.803 -12.488 -2.148 1.00 98.62 175 ALA A C 1
ATOM 1396 O O . ALA A 1 175 ? -10.571 -12.793 -3.062 1.00 98.62 175 ALA A O 1
ATOM 1397 N N . ALA A 1 176 ? -10.217 -12.327 -0.887 1.00 98.19 176 ALA A N 1
ATOM 1398 C CA . ALA A 1 176 ? -11.611 -12.487 -0.480 1.00 98.19 176 ALA A CA 1
ATOM 1399 C C . ALA A 1 176 ? -12.530 -11.475 -1.189 1.00 98.19 176 ALA A C 1
ATOM 1401 O O . ALA A 1 176 ? -13.486 -11.874 -1.861 1.00 98.19 176 ALA A O 1
ATOM 1402 N N . ALA A 1 177 ? -12.200 -10.183 -1.129 1.00 98.19 177 ALA A N 1
ATOM 1403 C CA . ALA A 1 177 ? -13.017 -9.110 -1.695 1.00 98.19 177 ALA A CA 1
ATOM 1404 C C . ALA A 1 177 ? -13.135 -9.172 -3.232 1.00 98.19 177 ALA A C 1
ATOM 1406 O O . ALA A 1 177 ? -14.202 -8.909 -3.796 1.00 98.19 177 ALA A O 1
ATOM 1407 N N . PHE A 1 178 ? -12.067 -9.569 -3.931 1.00 98.25 178 PHE A N 1
ATOM 1408 C CA . PHE A 1 178 ? -12.058 -9.737 -5.389 1.00 98.25 178 PHE A CA 1
ATOM 1409 C C . PHE A 1 178 ? -12.484 -11.136 -5.855 1.00 98.25 178 PHE A C 1
ATOM 1411 O O . PHE A 1 178 ? -12.476 -11.403 -7.058 1.00 98.25 178 PHE A O 1
ATOM 1418 N N . LYS A 1 179 ? -12.888 -12.025 -4.935 1.00 97.44 179 LYS A N 1
ATOM 1419 C CA . LYS A 1 179 ? -13.316 -13.409 -5.223 1.00 97.44 179 LYS A CA 1
ATOM 1420 C C . LYS A 1 179 ? -12.238 -14.227 -5.950 1.00 97.44 179 LYS A C 1
ATOM 1422 O O . LYS A 1 179 ? -12.522 -14.996 -6.870 1.00 97.44 179 LYS A O 1
ATOM 1427 N N . LYS A 1 180 ? -10.985 -14.052 -5.536 1.00 97.56 180 LYS A N 1
ATOM 1428 C CA . LYS A 1 180 ? -9.793 -14.754 -6.033 1.00 97.56 180 LYS A CA 1
ATOM 1429 C C . LYS A 1 180 ? -9.292 -15.742 -4.972 1.00 97.56 180 LYS A C 1
ATOM 1431 O O . LYS A 1 180 ? -9.775 -15.763 -3.844 1.00 97.56 180 LYS A O 1
ATOM 1436 N N . ARG A 1 181 ? -8.328 -16.593 -5.333 1.00 94.19 181 ARG A N 1
ATOM 1437 C CA . ARG A 1 181 ? -7.728 -17.585 -4.424 1.00 94.19 181 ARG A CA 1
ATOM 1438 C C . ARG A 1 181 ? -6.209 -17.462 -4.402 1.00 94.19 181 ARG A C 1
ATOM 1440 O O . ARG A 1 181 ? -5.604 -17.165 -5.432 1.00 94.19 181 ARG A O 1
ATOM 1447 N N . ILE A 1 182 ? -5.628 -17.732 -3.238 1.00 95.88 182 ILE A N 1
ATOM 1448 C CA . ILE A 1 182 ? -4.190 -17.903 -3.016 1.00 95.88 182 ILE A CA 1
ATOM 1449 C C . ILE A 1 182 ? -4.017 -19.288 -2.392 1.00 95.88 182 ILE A C 1
ATOM 1451 O O . ILE A 1 182 ? -4.688 -19.594 -1.405 1.00 95.88 182 ILE A O 1
ATOM 1455 N N . ASP A 1 183 ? -3.173 -20.133 -2.981 1.00 93.12 183 ASP A N 1
ATOM 1456 C CA . ASP A 1 183 ? -2.887 -21.457 -2.428 1.00 93.12 183 ASP A CA 1
ATOM 1457 C C . ASP A 1 183 ? -1.826 -21.351 -1.332 1.00 93.12 183 ASP A C 1
ATOM 1459 O O . ASP A 1 183 ? -0.624 -21.343 -1.583 1.00 93.12 183 ASP A O 1
ATOM 1463 N N . LEU A 1 184 ? -2.291 -21.242 -0.091 1.00 93.69 184 LEU A N 1
ATOM 1464 C CA . LEU A 1 184 ? -1.426 -21.039 1.065 1.00 93.69 184 LEU A CA 1
ATOM 1465 C C . LEU A 1 184 ? -0.525 -22.232 1.388 1.00 93.69 184 LEU A C 1
ATOM 1467 O O . LEU A 1 184 ? 0.428 -22.065 2.142 1.00 93.69 184 LEU A O 1
ATOM 1471 N N . GLN A 1 185 ? -0.779 -23.418 0.825 1.00 93.19 185 GLN A N 1
ATOM 1472 C CA . GLN A 1 185 ? 0.053 -24.592 1.099 1.00 93.19 185 GLN A CA 1
ATOM 1473 C C . GLN A 1 185 ? 1.479 -24.434 0.561 1.00 93.19 185 GLN A C 1
ATOM 1475 O O . GLN A 1 185 ? 2.389 -25.107 1.051 1.00 93.19 185 GLN A O 1
ATOM 1480 N N . ASN A 1 186 ? 1.684 -23.536 -0.401 1.00 91.56 186 ASN A N 1
ATOM 1481 C CA . ASN A 1 186 ? 2.955 -23.318 -1.084 1.00 91.56 186 ASN A CA 1
ATOM 1482 C C . ASN A 1 186 ? 3.861 -22.291 -0.392 1.00 91.56 186 ASN A C 1
ATOM 1484 O O . ASN A 1 186 ? 5.038 -22.185 -0.735 1.00 91.56 186 ASN A O 1
ATOM 1488 N N . TYR A 1 187 ? 3.353 -21.568 0.607 1.00 94.56 187 TYR A N 1
ATOM 1489 C CA . TYR A 1 187 ? 4.043 -20.423 1.197 1.00 94.56 187 TYR A CA 1
ATOM 1490 C C . TYR A 1 187 ? 4.324 -20.622 2.683 1.00 94.56 187 TYR A C 1
ATOM 1492 O O . TYR A 1 187 ? 3.539 -21.226 3.415 1.00 94.56 187 TYR A O 1
ATOM 1500 N N . SER A 1 188 ? 5.443 -20.065 3.141 1.00 91.94 188 SER A N 1
ATOM 1501 C CA . SER A 1 188 ? 5.681 -19.858 4.568 1.00 91.94 188 SER A CA 1
ATOM 1502 C C . SER A 1 188 ? 4.879 -18.646 5.045 1.00 91.94 188 SER A C 1
ATOM 1504 O O . SER A 1 188 ? 4.989 -17.563 4.473 1.00 91.94 188 SER A O 1
ATOM 1506 N N . LEU A 1 189 ? 4.075 -18.826 6.093 1.00 92.31 189 LEU A N 1
ATOM 1507 C CA . LEU A 1 189 ? 3.225 -17.784 6.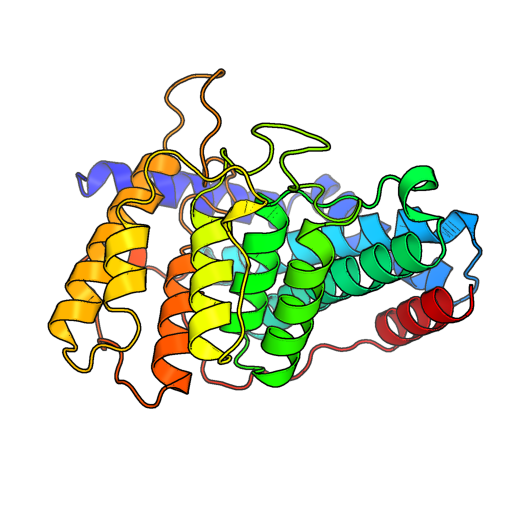672 1.00 92.31 189 LEU A CA 1
ATOM 1508 C C . LEU A 1 189 ? 3.696 -17.420 8.082 1.00 92.31 189 LEU A C 1
ATOM 1510 O O . LEU A 1 189 ? 4.225 -18.286 8.784 1.00 92.31 189 LEU A O 1
ATOM 1514 N N . PRO A 1 190 ? 3.440 -16.187 8.553 1.00 92.31 190 PRO A N 1
ATOM 1515 C CA . PRO A 1 190 ? 3.679 -15.834 9.943 1.00 92.31 190 PRO A CA 1
ATOM 1516 C C . PRO A 1 190 ? 2.960 -16.807 10.883 1.00 92.31 190 PRO A C 1
ATOM 1518 O O . PRO A 1 190 ? 1.765 -17.067 10.740 1.00 92.31 190 PRO A O 1
ATOM 1521 N N . THR A 1 191 ? 3.676 -17.308 11.890 1.00 90.12 191 THR A N 1
ATOM 1522 C CA . THR A 1 191 ? 3.160 -18.305 12.851 1.00 90.12 191 THR A CA 1
ATOM 1523 C C . THR A 1 191 ? 1.959 -17.816 13.659 1.00 90.12 191 THR A C 1
ATOM 1525 O O . THR A 1 191 ? 1.159 -18.615 14.141 1.00 90.12 191 THR A O 1
ATOM 1528 N N . ASN A 1 192 ? 1.818 -16.499 13.806 1.00 92.75 192 ASN A N 1
ATOM 1529 C CA . ASN A 1 192 ? 0.669 -15.859 14.422 1.00 92.75 192 ASN A CA 1
ATOM 1530 C C . ASN A 1 192 ? 0.216 -14.685 13.553 1.00 92.75 192 ASN A C 1
ATOM 1532 O O . ASN A 1 192 ? 0.976 -13.733 13.383 1.00 92.75 192 ASN A O 1
ATOM 1536 N N . MET A 1 193 ? -1.020 -14.748 13.057 1.00 96.31 193 MET A N 1
ATOM 1537 C CA . MET A 1 193 ? -1.655 -13.696 12.258 1.00 96.31 193 MET A CA 1
ATOM 1538 C C . MET A 1 193 ? -2.556 -12.764 13.078 1.00 96.31 193 MET A C 1
ATOM 1540 O O . MET A 1 193 ? -3.177 -11.882 12.502 1.00 96.31 193 MET A O 1
ATOM 1544 N N . GLN A 1 194 ? -2.669 -12.915 14.398 1.00 96.81 194 GLN A N 1
ATOM 1545 C CA . GLN A 1 194 ? -3.468 -11.991 15.209 1.00 96.81 194 GLN A CA 1
ATOM 1546 C C . GLN A 1 194 ? -2.823 -10.594 15.281 1.00 96.81 194 GLN A C 1
ATOM 1548 O O . GLN A 1 194 ? -1.598 -10.507 15.407 1.00 96.81 194 GLN A O 1
ATOM 1553 N N . PRO A 1 195 ? -3.612 -9.499 15.243 1.00 97.75 195 PRO A N 1
ATOM 1554 C CA . PRO A 1 195 ? -5.083 -9.446 15.166 1.00 97.75 195 PRO A CA 1
ATOM 1555 C C . PRO A 1 195 ? -5.675 -9.553 13.746 1.00 97.75 195 PRO A C 1
ATOM 1557 O O . PRO A 1 195 ? -6.892 -9.590 13.586 1.00 97.75 195 PRO A O 1
ATOM 1560 N N . TYR A 1 196 ? -4.849 -9.599 12.697 1.00 98.44 196 TYR A N 1
ATOM 1561 C CA . TYR A 1 196 ? -5.322 -9.665 11.309 1.00 98.44 196 TYR A CA 1
ATOM 1562 C C . TYR A 1 196 ? -6.206 -10.881 11.015 1.00 98.44 196 TYR A C 1
ATOM 1564 O O . TYR A 1 196 ? -7.119 -10.776 10.203 1.00 98.44 196 TYR A O 1
ATOM 1572 N N . ALA A 1 197 ? -5.976 -12.018 11.675 1.00 98.31 197 ALA A N 1
ATOM 1573 C CA .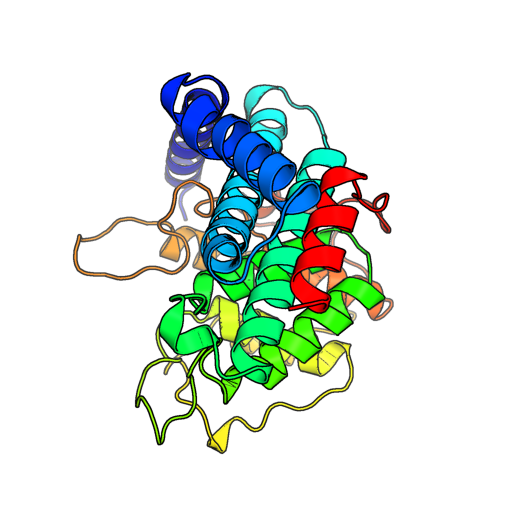 ALA A 1 197 ? -6.817 -13.206 11.524 1.00 98.31 197 ALA A CA 1
ATOM 1574 C C . ALA A 1 197 ? -8.286 -12.940 11.906 1.00 98.31 197 ALA A C 1
ATOM 1576 O O . ALA A 1 197 ? -9.187 -13.344 11.172 1.00 98.31 197 ALA A O 1
ATOM 1577 N N . ASP A 1 198 ? -8.533 -12.211 12.999 1.00 98.38 198 ASP A N 1
ATOM 1578 C CA . ASP A 1 198 ? -9.892 -11.866 13.432 1.00 98.38 198 ASP A CA 1
ATOM 1579 C C . ASP A 1 198 ? -10.567 -10.892 12.460 1.00 98.38 198 ASP A C 1
ATOM 1581 O O . ASP A 1 198 ? -11.755 -11.048 12.153 1.00 98.38 198 ASP A O 1
ATOM 1585 N N . ALA A 1 199 ? -9.805 -9.923 11.942 1.00 98.44 199 ALA A N 1
ATOM 1586 C CA . ALA A 1 199 ? -10.280 -8.986 10.928 1.00 98.44 199 ALA A CA 1
ATOM 1587 C C . ALA A 1 199 ? -10.602 -9.697 9.606 1.00 98.44 199 ALA A C 1
ATOM 1589 O O . ALA A 1 199 ? -11.659 -9.459 9.038 1.00 98.44 199 ALA A O 1
ATOM 1590 N N . LEU A 1 200 ? -9.755 -10.630 9.155 1.00 98.44 200 LEU A N 1
ATOM 1591 C CA . LEU A 1 200 ? -10.005 -11.450 7.963 1.00 98.44 200 LEU A CA 1
ATOM 1592 C C . LEU A 1 200 ? -11.253 -12.320 8.107 1.00 98.44 200 LEU A C 1
ATOM 1594 O O . LEU A 1 200 ? -12.013 -12.454 7.156 1.00 98.44 200 LEU A O 1
ATOM 1598 N N . ALA A 1 201 ? -11.4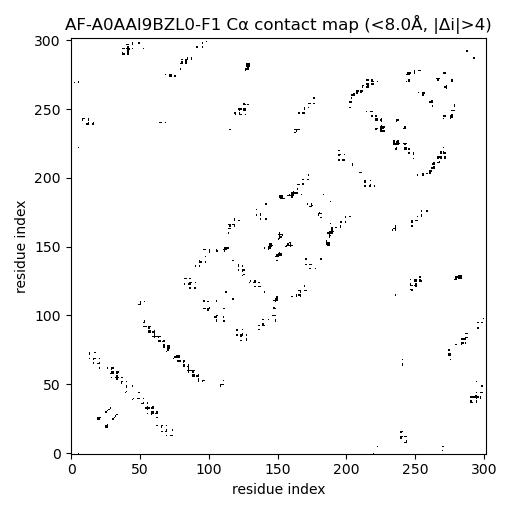83 -12.910 9.280 1.00 98.25 201 ALA A N 1
ATOM 1599 C CA . ALA A 1 201 ? -12.647 -13.764 9.513 1.00 98.25 201 ALA A CA 1
ATOM 1600 C C . ALA A 1 201 ? -13.978 -12.991 9.532 1.00 98.25 201 ALA A C 1
ATOM 1602 O O . ALA A 1 201 ? -15.030 -13.591 9.337 1.00 98.25 201 ALA A O 1
ATOM 1603 N N . ASN A 1 202 ? -13.935 -11.679 9.778 1.00 97.94 202 ASN A N 1
ATOM 1604 C CA . ASN A 1 202 ? -15.109 -10.815 9.924 1.00 97.94 202 ASN A CA 1
ATOM 1605 C C . ASN A 1 202 ? -15.061 -9.622 8.959 1.00 97.94 202 ASN A C 1
ATOM 1607 O O . ASN A 1 202 ? -15.644 -8.575 9.241 1.00 97.94 202 ASN A O 1
ATOM 1611 N N . TRP A 1 203 ? -14.321 -9.750 7.857 1.00 97.69 203 TRP A N 1
ATOM 1612 C CA . TRP A 1 203 ? -13.942 -8.601 7.043 1.00 97.69 203 TRP A CA 1
ATOM 1613 C C . TRP A 1 203 ? -15.126 -7.907 6.375 1.00 97.69 203 TRP A C 1
ATOM 1615 O O . TRP A 1 203 ? -14.997 -6.731 6.061 1.00 97.69 203 TRP A O 1
ATOM 1625 N N . ASP A 1 204 ? -16.233 -8.624 6.159 1.00 96.69 204 ASP A N 1
ATOM 1626 C CA . ASP A 1 204 ? -17.470 -8.208 5.491 1.00 96.69 204 ASP A CA 1
ATOM 1627 C C . ASP A 1 204 ? -18.667 -8.070 6.451 1.00 96.69 204 ASP A C 1
ATOM 1629 O O . ASP A 1 204 ? -19.817 -8.016 6.001 1.00 96.69 204 ASP A O 1
ATOM 1633 N N . THR A 1 205 ? -18.402 -8.012 7.764 1.00 98.12 205 THR A N 1
ATOM 1634 C CA . THR A 1 205 ? -19.422 -7.845 8.811 1.00 98.12 205 THR A CA 1
ATOM 1635 C C . THR A 1 205 ? -20.309 -6.621 8.560 1.00 98.12 205 THR A C 1
ATOM 1637 O O . THR A 1 205 ? -19.827 -5.558 8.178 1.00 98.12 205 THR A O 1
ATOM 1640 N N . GLU A 1 206 ? -21.613 -6.748 8.813 1.00 97.88 206 GLU A N 1
ATOM 1641 C CA . GLU A 1 206 ? -22.573 -5.630 8.765 1.00 97.88 206 GLU A CA 1
ATOM 1642 C C . GLU A 1 206 ? -22.658 -4.869 10.098 1.00 97.88 206 GLU A C 1
ATOM 1644 O O . GLU A 1 206 ? -23.248 -3.796 10.173 1.00 97.88 206 GLU A O 1
ATOM 1649 N N . ASN A 1 207 ? -22.077 -5.416 11.170 1.00 98.12 207 ASN A N 1
ATOM 1650 C CA . ASN A 1 207 ? -22.079 -4.777 12.479 1.00 98.12 207 ASN A CA 1
ATOM 1651 C C . ASN A 1 207 ? -20.982 -3.700 12.550 1.00 98.12 207 ASN A C 1
ATOM 1653 O O . ASN A 1 207 ? -19.804 -4.033 12.676 1.00 98.12 207 ASN A O 1
ATOM 1657 N N . VAL A 1 208 ? -21.384 -2.427 12.520 1.00 97.75 208 VAL A N 1
ATOM 1658 C CA . VAL A 1 208 ? -20.488 -1.258 12.588 1.00 97.75 208 VAL A CA 1
ATOM 1659 C C . VAL A 1 208 ? -19.654 -1.232 13.875 1.00 97.75 208 VAL A C 1
ATOM 1661 O O . VAL A 1 208 ? -18.455 -0.967 13.809 1.00 97.75 208 VAL A O 1
ATOM 1664 N N . ASP A 1 209 ? -20.225 -1.593 15.028 1.00 97.69 209 ASP A N 1
ATOM 1665 C CA . ASP A 1 209 ? -19.475 -1.658 16.294 1.00 97.69 209 ASP A CA 1
ATOM 1666 C C . ASP A 1 209 ? -18.371 -2.721 16.217 1.00 97.69 209 ASP A C 1
ATOM 1668 O O . ASP A 1 209 ? -17.252 -2.524 16.691 1.00 97.69 209 ASP A O 1
ATOM 1672 N N . ARG A 1 210 ? -18.646 -3.835 15.525 1.00 98.31 210 ARG A N 1
ATOM 1673 C CA . ARG A 1 210 ? -17.634 -4.867 15.277 1.00 98.31 210 ARG A CA 1
ATOM 1674 C C . ARG A 1 210 ? -16.512 -4.359 14.369 1.00 98.31 210 ARG A C 1
ATOM 1676 O O . ARG A 1 210 ? -15.371 -4.779 14.552 1.00 98.31 210 ARG A O 1
ATOM 1683 N N . VAL A 1 211 ? -16.806 -3.478 13.410 1.00 98.44 211 VAL A N 1
ATOM 1684 C CA . VAL A 1 211 ? -15.778 -2.832 12.577 1.00 98.44 211 VAL A CA 1
ATOM 1685 C C . VAL A 1 211 ? -14.880 -1.941 13.437 1.00 98.44 211 VAL A C 1
ATOM 1687 O O . VAL A 1 211 ? -13.660 -2.018 13.298 1.00 98.44 211 VAL A O 1
ATOM 1690 N N . ASP A 1 212 ? -15.439 -1.155 14.363 1.00 98.44 212 ASP A N 1
ATOM 1691 C CA . ASP A 1 212 ? -14.639 -0.324 15.276 1.00 98.44 212 ASP A CA 1
ATOM 1692 C C . ASP A 1 212 ? -13.768 -1.165 16.226 1.00 98.44 212 ASP A C 1
ATOM 1694 O O . ASP A 1 212 ? -12.578 -0.878 16.387 1.00 98.44 212 ASP A O 1
ATOM 1698 N N . ASP A 1 213 ? -14.308 -2.249 16.793 1.00 98.44 213 ASP A N 1
ATOM 1699 C CA . ASP A 1 213 ? -13.549 -3.182 17.639 1.00 98.44 213 ASP A CA 1
ATOM 1700 C C . ASP A 1 213 ? -12.332 -3.757 16.898 1.00 98.44 213 ASP A C 1
ATOM 1702 O O . ASP A 1 213 ? -11.210 -3.778 17.417 1.00 98.44 213 ASP A O 1
ATOM 1706 N N . LEU A 1 214 ? -12.547 -4.211 15.660 1.00 98.69 214 LEU A N 1
ATOM 1707 C CA . LEU A 1 214 ? -11.502 -4.773 14.808 1.00 98.69 214 LEU A CA 1
ATOM 1708 C C . LEU A 1 214 ? -10.482 -3.702 14.407 1.00 98.69 214 LEU A C 1
ATOM 1710 O O . LEU A 1 214 ? -9.284 -3.916 14.589 1.00 98.69 214 LEU A O 1
ATOM 1714 N N . ALA A 1 215 ? -10.926 -2.531 13.941 1.00 98.50 215 ALA A N 1
ATOM 1715 C CA . ALA A 1 215 ? -10.046 -1.409 13.607 1.00 98.50 215 ALA A CA 1
ATOM 1716 C C . ALA A 1 215 ? -9.199 -0.984 14.811 1.00 98.50 215 ALA A C 1
ATOM 1718 O O . ALA A 1 215 ? -8.003 -0.724 14.674 1.00 98.50 215 ALA A O 1
ATOM 1719 N N . SER A 1 216 ? -9.789 -0.977 16.005 1.00 98.25 216 SER A N 1
ATOM 1720 C CA . SER A 1 216 ? -9.100 -0.658 17.250 1.00 98.25 216 SER A CA 1
ATOM 1721 C C . SER A 1 216 ? -8.045 -1.703 17.618 1.00 98.25 216 SER A C 1
ATOM 1723 O O . SER A 1 216 ? -6.940 -1.332 18.023 1.00 98.25 216 SER A O 1
ATOM 1725 N N . ALA A 1 217 ? -8.334 -2.994 17.430 1.00 98.38 217 ALA A N 1
ATOM 1726 C CA . ALA A 1 217 ? -7.367 -4.070 17.642 1.00 98.38 217 ALA A CA 1
ATOM 1727 C C . ALA A 1 217 ? -6.199 -4.005 16.641 1.00 98.38 217 ALA A C 1
ATOM 1729 O O . ALA A 1 217 ? -5.035 -4.071 17.051 1.00 98.38 217 ALA A O 1
ATOM 1730 N N . LEU A 1 218 ? -6.496 -3.816 15.348 1.00 98.50 218 LEU A N 1
ATOM 1731 C CA . LEU A 1 218 ? -5.488 -3.619 14.301 1.00 98.50 218 LEU A CA 1
ATOM 1732 C C . LEU A 1 218 ? -4.608 -2.402 14.611 1.00 98.50 218 LEU A C 1
ATOM 1734 O O . LEU A 1 218 ? -3.385 -2.483 14.546 1.00 98.50 218 LEU A O 1
ATOM 1738 N N . ALA A 1 219 ? -5.218 -1.292 15.019 1.00 97.62 219 ALA A N 1
ATOM 1739 C CA . ALA A 1 219 ? -4.514 -0.057 15.319 1.00 97.62 219 ALA A CA 1
ATOM 1740 C C . ALA A 1 219 ? -3.616 -0.156 16.564 1.00 97.62 219 ALA A C 1
ATOM 1742 O O . ALA A 1 219 ? -2.510 0.392 16.573 1.00 97.62 219 ALA A O 1
ATOM 1743 N N . GLU A 1 220 ? -4.044 -0.860 17.615 1.00 96.31 220 GLU A N 1
ATOM 1744 C CA . GLU A 1 220 ? -3.181 -1.115 18.774 1.00 96.31 220 GLU A CA 1
ATOM 1745 C C . GLU A 1 220 ? -1.994 -2.007 18.372 1.00 96.31 220 GLU A C 1
ATOM 1747 O O . GLU A 1 220 ? -0.863 -1.716 18.770 1.00 96.31 220 GLU A O 1
ATOM 1752 N N . PHE A 1 221 ? -2.208 -3.036 17.540 1.00 95.50 221 PHE A N 1
ATOM 1753 C CA . PHE A 1 221 ? -1.118 -3.857 17.001 1.00 95.50 221 PHE A CA 1
ATOM 1754 C C . PHE A 1 221 ? -0.148 -3.038 16.145 1.00 95.50 221 PHE A C 1
ATOM 1756 O O . PHE A 1 221 ? 1.060 -3.099 16.380 1.00 95.50 221 PHE A O 1
ATOM 1763 N N . HIS A 1 222 ? -0.662 -2.218 15.227 1.00 96.25 222 HIS A N 1
ATOM 1764 C CA . HIS A 1 222 ? 0.132 -1.333 14.379 1.00 96.25 222 HIS A CA 1
ATOM 1765 C C . HIS A 1 222 ? 1.093 -0.490 15.220 1.00 96.25 222 HIS A C 1
ATOM 1767 O O . HIS A 1 222 ? 2.313 -0.534 15.056 1.00 96.25 222 HIS A O 1
ATOM 1773 N N . VAL A 1 223 ? 0.566 0.214 16.226 1.00 93.94 223 VAL A N 1
ATOM 1774 C CA . VAL A 1 223 ? 1.404 1.070 17.070 1.00 93.94 223 VAL A CA 1
ATOM 1775 C C . VAL A 1 223 ? 2.360 0.264 17.956 1.00 93.94 223 VAL A C 1
ATOM 1777 O O . VAL A 1 223 ? 3.415 0.768 18.343 1.00 93.94 223 VAL A O 1
ATOM 1780 N N . GLN A 1 224 ? 2.039 -0.983 18.307 1.00 91.75 224 GLN A N 1
ATOM 1781 C CA . GLN A 1 224 ? 2.982 -1.861 19.002 1.00 91.75 224 GLN A CA 1
ATOM 1782 C C . GLN A 1 224 ? 4.150 -2.285 18.108 1.00 91.75 224 GLN A C 1
ATOM 1784 O O . GLN A 1 224 ? 5.277 -2.325 18.610 1.00 91.75 224 GLN A O 1
ATOM 1789 N N . GLN A 1 225 ? 3.903 -2.547 16.822 1.00 90.88 225 GLN A N 1
ATOM 1790 C CA . GLN A 1 225 ? 4.950 -2.836 15.838 1.00 90.88 225 GLN A CA 1
ATOM 1791 C C . GLN A 1 225 ? 5.697 -1.573 15.381 1.00 90.88 225 GLN A C 1
ATOM 1793 O O . GLN A 1 225 ? 6.825 -1.669 14.934 1.00 90.88 225 GLN A O 1
ATOM 1798 N N . ALA A 1 226 ? 5.164 -0.373 15.596 1.00 89.38 226 ALA A N 1
ATOM 1799 C CA . ALA A 1 226 ? 5.914 0.867 15.377 1.00 89.38 226 ALA A CA 1
ATOM 1800 C C . ALA A 1 226 ? 6.976 1.162 16.461 1.00 89.38 226 ALA A C 1
ATOM 1802 O O . ALA A 1 226 ? 7.736 2.131 16.370 1.00 89.38 226 ALA A O 1
ATOM 1803 N N . ARG A 1 227 ? 7.019 0.373 17.547 1.00 77.88 227 ARG A N 1
ATOM 1804 C CA . ARG A 1 227 ? 7.944 0.610 18.664 1.00 77.88 227 ARG A CA 1
ATOM 1805 C C . ARG A 1 227 ? 9.315 0.026 18.371 1.00 77.88 227 ARG A C 1
ATOM 1807 O O . ARG A 1 227 ? 9.481 -1.188 18.320 1.00 77.88 227 ARG A O 1
ATOM 1814 N N . ASN A 1 228 ? 10.314 0.896 18.369 1.00 63.56 228 ASN A N 1
ATOM 1815 C CA . ASN A 1 228 ? 11.705 0.481 18.358 1.00 63.56 228 ASN A CA 1
ATOM 1816 C C . ASN A 1 228 ? 12.102 -0.018 19.764 1.00 63.56 228 ASN A C 1
ATOM 1818 O O . ASN A 1 228 ? 12.228 0.782 20.694 1.00 63.56 228 ASN A O 1
ATOM 1822 N N . ARG A 1 229 ? 12.184 -1.344 19.957 1.00 58.25 229 ARG A N 1
ATOM 1823 C CA . ARG A 1 229 ? 12.536 -1.970 21.251 1.00 58.25 229 ARG A CA 1
ATOM 1824 C C . ARG A 1 229 ? 13.960 -2.537 21.282 1.00 58.25 229 ARG A C 1
ATOM 1826 O O . ARG A 1 229 ? 14.541 -2.588 22.362 1.00 58.25 229 ARG A O 1
ATOM 1833 N N . SER A 1 230 ? 14.528 -2.913 20.133 1.00 59.69 230 SER A N 1
ATOM 1834 C CA . SER A 1 230 ? 15.916 -3.385 19.992 1.00 59.69 230 SER A CA 1
ATOM 1835 C C . SER A 1 230 ? 16.351 -3.435 18.524 1.00 59.69 230 SER A C 1
ATOM 1837 O O . SER A 1 230 ? 15.528 -3.715 17.662 1.00 59.69 230 SER A O 1
ATOM 1839 N N . ALA A 1 231 ? 17.653 -3.277 18.259 1.00 57.50 231 ALA A N 1
ATOM 1840 C CA . ALA A 1 231 ? 18.234 -3.276 16.909 1.00 57.50 231 ALA A CA 1
ATOM 1841 C C . ALA A 1 231 ? 18.099 -4.600 16.121 1.00 57.50 231 ALA A C 1
ATOM 1843 O O . ALA A 1 231 ? 18.302 -4.596 14.913 1.00 57.50 231 ALA A O 1
ATOM 1844 N N . ASN A 1 232 ? 17.759 -5.714 16.783 1.00 59.38 232 ASN A N 1
ATOM 1845 C CA . ASN A 1 232 ? 17.663 -7.042 16.157 1.00 59.38 232 ASN A CA 1
ATOM 1846 C C . ASN A 1 232 ? 16.217 -7.510 15.898 1.00 59.38 232 ASN A C 1
ATOM 1848 O O . ASN A 1 232 ? 16.027 -8.604 15.374 1.00 59.38 232 ASN A O 1
ATOM 1852 N N . ASP A 1 233 ? 15.208 -6.715 16.267 1.00 68.12 233 ASP A N 1
ATOM 1853 C CA . ASP A 1 233 ? 13.799 -7.052 16.036 1.00 68.12 233 ASP A CA 1
ATOM 1854 C C . ASP A 1 233 ? 13.336 -6.379 14.739 1.00 68.12 233 ASP A C 1
ATOM 1856 O O . ASP A 1 233 ? 13.161 -5.162 14.724 1.00 68.12 233 ASP A O 1
ATOM 1860 N N . 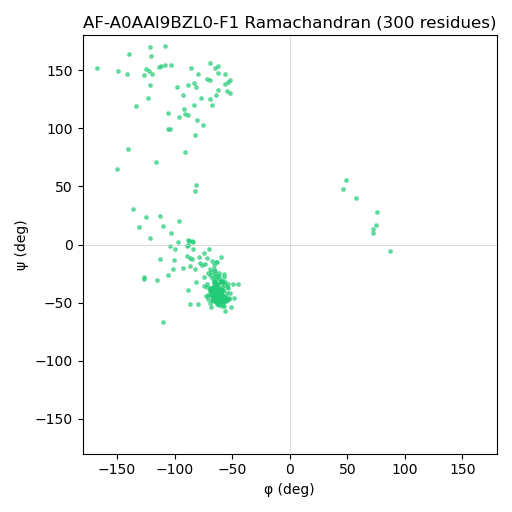ILE A 1 234 ? 13.088 -7.154 13.676 1.00 72.12 234 ILE A N 1
ATOM 1861 C CA . ILE A 1 234 ? 12.380 -6.635 12.496 1.00 72.12 234 ILE A CA 1
ATOM 1862 C C . ILE A 1 234 ? 10.928 -6.386 12.899 1.00 72.12 234 ILE A C 1
ATOM 1864 O O . ILE A 1 234 ? 10.250 -7.291 13.399 1.00 72.12 234 ILE A O 1
ATOM 1868 N N . ARG A 1 235 ? 10.442 -5.163 12.692 1.00 80.81 235 ARG A N 1
ATOM 1869 C CA . ARG A 1 235 ? 9.060 -4.798 12.989 1.00 80.81 235 ARG A CA 1
ATOM 1870 C C . ARG A 1 235 ? 8.353 -4.280 11.747 1.00 80.81 235 ARG A C 1
ATOM 1872 O O . ARG A 1 235 ? 8.942 -3.652 10.885 1.00 80.81 235 ARG A O 1
ATOM 1879 N N . GLU A 1 236 ? 7.049 -4.518 11.692 1.00 85.19 236 GLU A N 1
ATOM 1880 C CA . GLU A 1 236 ? 6.229 -4.230 10.510 1.00 85.19 236 GLU A CA 1
ATOM 1881 C C . GLU A 1 236 ? 6.058 -2.731 10.208 1.00 85.19 236 GLU A C 1
ATOM 1883 O O . GLU A 1 236 ? 5.789 -2.373 9.06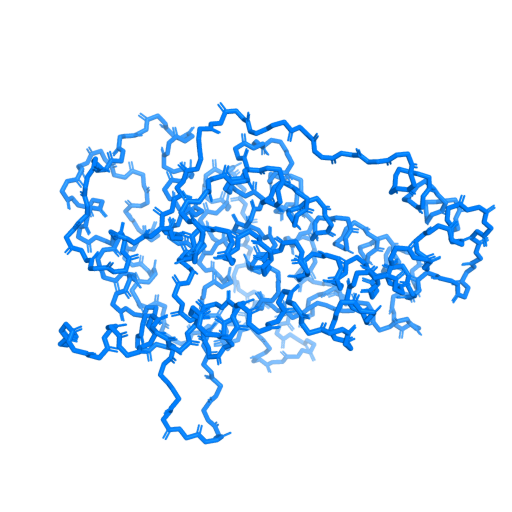6 1.00 85.19 236 GLU A O 1
ATOM 1888 N N . PHE A 1 237 ? 6.208 -1.850 11.205 1.00 90.75 237 PHE A N 1
ATOM 1889 C CA . PHE A 1 237 ? 5.940 -0.411 11.064 1.00 90.75 237 PHE A CA 1
ATOM 1890 C C . PHE A 1 237 ? 7.030 0.463 11.708 1.00 90.75 237 PHE A C 1
ATOM 1892 O O . PHE A 1 237 ? 6.747 1.551 12.206 1.00 90.75 237 PHE A O 1
ATOM 1899 N N . ASP A 1 238 ? 8.281 -0.002 11.749 1.00 84.94 238 ASP A N 1
ATOM 1900 C CA . ASP A 1 238 ? 9.408 0.716 12.371 1.00 84.94 238 ASP A CA 1
ATOM 1901 C C . ASP A 1 238 ? 10.084 1.767 11.479 1.00 84.94 238 ASP A C 1
ATOM 1903 O O . ASP A 1 238 ? 11.019 2.434 11.930 1.00 84.94 238 ASP A O 1
ATOM 1907 N N . ARG A 1 239 ? 9.582 1.973 10.260 1.00 89.56 239 ARG A N 1
ATOM 1908 C CA . ARG A 1 239 ? 9.963 3.093 9.393 1.00 89.56 239 ARG A CA 1
ATOM 1909 C C . ARG A 1 239 ? 9.093 4.316 9.663 1.00 89.56 239 ARG A C 1
ATOM 1911 O O . ARG A 1 239 ? 7.879 4.197 9.832 1.00 89.56 239 ARG A O 1
ATOM 1918 N N . GLU A 1 240 ? 9.693 5.505 9.714 1.00 92.44 240 GLU A N 1
ATOM 1919 C CA . GLU A 1 240 ? 8.989 6.741 10.081 1.00 92.44 240 GLU A CA 1
ATOM 1920 C C . GLU A 1 240 ? 7.780 7.063 9.192 1.00 92.44 240 GLU A C 1
ATOM 1922 O O . GLU A 1 240 ? 6.775 7.546 9.712 1.00 92.44 240 GLU A O 1
ATOM 1927 N N . ASP A 1 241 ? 7.844 6.737 7.898 1.00 92.94 241 ASP A N 1
ATOM 1928 C CA . ASP A 1 241 ? 6.754 6.883 6.921 1.00 92.94 241 ASP A CA 1
ATOM 1929 C C . ASP A 1 241 ? 5.591 5.897 7.143 1.00 92.94 241 ASP A C 1
ATOM 1931 O O . ASP A 1 241 ? 4.578 5.958 6.449 1.00 92.94 241 ASP A O 1
ATOM 1935 N N . ARG A 1 242 ? 5.709 4.979 8.109 1.00 94.44 242 ARG A N 1
ATOM 1936 C CA . ARG A 1 242 ? 4.730 3.910 8.368 1.00 94.44 242 ARG A CA 1
ATOM 1937 C C . ARG A 1 242 ? 4.252 3.865 9.808 1.00 94.44 242 ARG A C 1
ATOM 1939 O O . ARG A 1 242 ? 3.105 3.518 10.028 1.00 94.44 242 ARG A O 1
ATOM 1946 N N . MET A 1 243 ? 5.069 4.303 10.769 1.00 95.31 243 MET A N 1
ATOM 1947 C CA . MET A 1 243 ? 4.810 4.239 12.221 1.00 95.31 243 MET A CA 1
ATOM 1948 C C . MET A 1 243 ? 3.410 4.666 12.688 1.00 95.31 243 MET A C 1
ATOM 1950 O O . MET A 1 243 ? 2.932 4.187 13.718 1.00 95.31 243 MET A O 1
ATOM 1954 N N . ILE A 1 244 ? 2.802 5.648 12.018 1.00 96.19 244 ILE A N 1
ATOM 1955 C CA . ILE A 1 244 ? 1.456 6.141 12.342 1.00 96.19 244 ILE A CA 1
ATOM 1956 C C . ILE A 1 244 ? 0.550 6.223 11.114 1.00 96.19 244 ILE A C 1
ATOM 1958 O O . ILE A 1 244 ? -0.458 6.927 11.163 1.00 96.19 244 ILE A O 1
ATOM 1962 N N . PHE A 1 245 ? 0.919 5.585 10.006 1.00 97.75 245 PHE A N 1
ATOM 1963 C CA . PHE A 1 245 ? 0.124 5.611 8.786 1.00 97.75 245 PHE A CA 1
ATOM 1964 C C . PHE A 1 245 ? -0.601 4.270 8.634 1.00 97.75 245 PHE A C 1
ATOM 1966 O O . PHE A 1 245 ? 0.022 3.308 8.190 1.00 97.75 245 PHE A O 1
ATOM 1973 N N . PRO A 1 246 ? -1.894 4.176 9.006 1.00 97.88 246 PRO A N 1
ATOM 1974 C CA . PRO A 1 246 ? -2.614 2.905 9.085 1.00 97.88 246 PRO A CA 1
ATOM 1975 C C . PRO A 1 246 ? -3.123 2.444 7.709 1.00 97.88 246 PRO A C 1
ATOM 1977 O O . PRO A 1 246 ? -4.314 2.182 7.533 1.00 97.88 246 PRO A O 1
ATOM 1980 N N . TYR A 1 247 ? -2.246 2.403 6.703 1.00 98.50 247 TYR A N 1
ATOM 1981 C CA . TYR A 1 247 ? -2.602 2.112 5.310 1.00 98.50 247 TYR A CA 1
ATOM 1982 C C . TYR A 1 247 ? -3.296 0.755 5.148 1.00 98.50 247 TYR A C 1
ATOM 1984 O O . TYR A 1 247 ? -4.168 0.598 4.296 1.00 98.50 247 TYR A O 1
ATOM 1992 N N . GLU A 1 248 ? -2.942 -0.224 5.977 1.00 98.69 248 GLU A N 1
ATOM 1993 C CA . GLU A 1 248 ? -3.514 -1.560 5.964 1.00 98.69 248 GLU A CA 1
ATOM 1994 C C . GLU A 1 248 ? -4.947 -1.568 6.506 1.00 98.69 248 GLU A C 1
ATOM 1996 O O . GLU A 1 248 ? -5.811 -2.263 5.974 1.00 98.69 248 GLU A O 1
ATOM 2001 N N . ILE A 1 249 ? -5.221 -0.740 7.518 1.00 98.81 249 ILE A N 1
ATOM 2002 C CA . ILE A 1 249 ? -6.563 -0.574 8.084 1.00 98.81 249 ILE A CA 1
ATOM 2003 C C . ILE A 1 249 ? -7.429 0.211 7.098 1.00 98.81 249 ILE A C 1
ATOM 2005 O O . ILE A 1 249 ? -8.546 -0.198 6.806 1.00 98.81 249 ILE A O 1
ATOM 2009 N N . LEU A 1 250 ? -6.903 1.294 6.516 1.00 98.75 250 LEU A N 1
ATOM 2010 C CA . LEU A 1 250 ? -7.607 2.089 5.503 1.00 98.75 250 LEU A CA 1
ATOM 2011 C C . LEU A 1 250 ? -7.903 1.271 4.237 1.00 98.75 250 LEU A C 1
ATOM 2013 O O . LEU A 1 250 ? -8.992 1.376 3.676 1.00 98.75 250 LEU A O 1
ATOM 2017 N N . GLY A 1 251 ? -6.970 0.413 3.814 1.00 98.62 251 GLY A N 1
ATOM 2018 C CA . GLY A 1 251 ? -7.185 -0.538 2.726 1.00 98.62 251 GLY A CA 1
ATOM 2019 C C . GLY A 1 251 ? -8.305 -1.535 3.034 1.00 98.62 251 GLY A C 1
ATOM 2020 O O . GLY A 1 251 ? -9.134 -1.807 2.167 1.00 98.62 251 GLY A O 1
ATOM 2021 N N . TRP A 1 252 ? -8.387 -2.029 4.273 1.00 98.69 252 TRP A N 1
ATOM 2022 C CA . TRP A 1 252 ? -9.500 -2.879 4.699 1.00 98.69 252 TRP A CA 1
ATOM 2023 C C . TRP A 1 252 ? -10.843 -2.151 4.695 1.00 98.69 252 TRP A C 1
ATOM 2025 O O . TRP A 1 252 ? -11.797 -2.662 4.108 1.00 98.69 252 TRP A O 1
ATOM 2035 N N . LEU A 1 253 ? -10.901 -0.944 5.259 1.00 98.75 253 LEU A N 1
ATOM 2036 C CA . LEU A 1 253 ? -12.108 -0.114 5.267 1.00 98.75 253 LEU A CA 1
ATOM 2037 C C . LEU A 1 253 ? -12.598 0.191 3.841 1.00 98.75 253 LEU A C 1
ATOM 2039 O O . LEU A 1 253 ? -13.802 0.171 3.591 1.00 98.75 253 LEU A O 1
ATOM 2043 N N . ARG A 1 254 ? -11.686 0.386 2.876 1.00 98.62 254 ARG A N 1
ATOM 2044 C CA . ARG A 1 254 ? -12.061 0.509 1.458 1.00 98.62 254 ARG A CA 1
ATOM 2045 C C . ARG A 1 254 ? -12.709 -0.764 0.914 1.00 98.62 254 ARG A C 1
ATOM 2047 O O . ARG A 1 254 ? -13.709 -0.699 0.204 1.00 98.62 254 ARG A O 1
ATOM 2054 N N . LEU A 1 255 ? -12.118 -1.928 1.180 1.00 98.62 255 LEU A N 1
ATOM 2055 C CA . LEU A 1 255 ? -12.658 -3.203 0.696 1.00 98.62 255 LEU A CA 1
ATOM 2056 C C . LEU A 1 255 ? -14.030 -3.507 1.316 1.00 98.62 255 LEU A C 1
ATOM 2058 O O . LEU A 1 255 ? -14.890 -4.075 0.641 1.00 98.62 255 LEU A O 1
ATOM 2062 N N . HIS A 1 256 ? -14.246 -3.076 2.560 1.00 98.38 256 HIS A N 1
ATOM 2063 C CA . HIS A 1 256 ? -15.538 -3.111 3.244 1.00 98.38 256 HIS A CA 1
ATOM 2064 C C . HIS A 1 256 ? -16.579 -2.212 2.550 1.00 98.38 256 HIS A C 1
ATOM 2066 O O . HIS A 1 256 ? -17.659 -2.698 2.205 1.00 98.38 256 HIS A O 1
ATOM 2072 N N . GLU A 1 257 ? -16.223 -0.969 2.193 1.00 98.00 257 GLU A N 1
ATOM 2073 C CA . GLU A 1 257 ? -17.074 -0.070 1.382 1.00 98.00 257 GLU A CA 1
ATOM 2074 C C . GLU A 1 257 ? -17.446 -0.688 0.029 1.00 98.00 257 GLU A C 1
ATOM 2076 O O . GLU A 1 257 ? -18.609 -0.678 -0.375 1.00 98.00 257 GLU A O 1
ATOM 2081 N N . TRP A 1 258 ? -16.486 -1.304 -0.667 1.00 98.00 258 TRP A N 1
ATOM 2082 C CA . TRP A 1 258 ? -16.727 -1.966 -1.956 1.00 98.00 258 TRP A CA 1
ATOM 2083 C C . TRP A 1 258 ? -17.636 -3.190 -1.890 1.00 98.00 258 TRP A C 1
ATOM 2085 O O . TRP A 1 258 ? -18.141 -3.623 -2.937 1.00 98.00 258 TRP A O 1
ATOM 2095 N N . ALA A 1 259 ? -17.819 -3.756 -0.698 1.00 97.62 259 ALA A N 1
ATOM 2096 C CA . ALA A 1 259 ? -18.788 -4.806 -0.417 1.00 97.62 259 ALA A CA 1
ATOM 2097 C C . ALA A 1 259 ? -20.177 -4.246 -0.043 1.00 97.62 259 ALA A C 1
ATOM 2099 O O . ALA A 1 259 ? -21.087 -5.025 0.235 1.00 97.62 259 ALA A O 1
ATOM 2100 N N . GLY A 1 260 ? -20.365 -2.921 -0.071 1.00 97.56 260 GLY A N 1
ATOM 2101 C CA . GLY A 1 260 ? -21.622 -2.256 0.273 1.00 97.56 260 GLY A CA 1
ATOM 2102 C C . GLY A 1 260 ? -21.885 -2.215 1.777 1.00 97.56 260 GLY A C 1
ATOM 2103 O O . GLY A 1 260 ? -23.042 -2.248 2.192 1.00 97.56 260 GLY A O 1
ATOM 2104 N N . ARG A 1 261 ? -20.825 -2.220 2.591 1.00 97.44 261 ARG A N 1
ATOM 2105 C CA . ARG A 1 261 ? -20.907 -2.182 4.052 1.00 97.44 261 ARG A CA 1
ATOM 2106 C C . ARG A 1 261 ? -20.575 -0.788 4.585 1.00 97.44 261 ARG A C 1
ATOM 2108 O O . ARG A 1 261 ? -19.875 -0.019 3.930 1.00 97.44 261 ARG A O 1
ATOM 2115 N N . GLU A 1 262 ? -21.099 -0.466 5.764 1.00 96.81 262 GLU A N 1
ATOM 2116 C CA . GLU A 1 262 ? -20.891 0.834 6.408 1.00 96.81 262 GLU A CA 1
ATOM 2117 C C . GLU A 1 262 ? -19.689 0.810 7.358 1.00 96.81 262 GLU A C 1
ATOM 2119 O O . GLU A 1 262 ? -19.609 -0.028 8.257 1.00 96.81 262 GLU A O 1
ATOM 2124 N N . ASN A 1 263 ? -18.787 1.779 7.198 1.00 97.56 263 ASN A N 1
ATOM 2125 C CA . ASN A 1 263 ? -17.706 2.034 8.145 1.00 97.56 263 ASN A CA 1
ATOM 2126 C C . ASN A 1 263 ? -18.169 2.966 9.283 1.00 97.56 263 ASN A C 1
ATOM 2128 O O . ASN A 1 263 ? -19.009 3.843 9.054 1.00 97.56 263 ASN A O 1
ATOM 2132 N N . PRO A 1 264 ? -17.579 2.862 10.490 1.00 96.56 264 PRO A N 1
ATOM 2133 C CA . PRO A 1 264 ? -17.809 3.822 11.565 1.00 96.56 264 PRO A CA 1
ATOM 2134 C C . PRO A 1 264 ? -17.481 5.260 11.140 1.00 96.56 264 PRO A C 1
ATOM 2136 O O . PRO A 1 264 ? -16.448 5.524 10.525 1.00 96.56 264 PRO A O 1
ATOM 2139 N N . SER A 1 265 ? -18.320 6.224 11.533 1.00 92.06 265 SER A N 1
ATOM 2140 C CA . SER A 1 265 ? -18.046 7.656 11.316 1.00 92.06 265 SER A CA 1
ATOM 2141 C C . SER A 1 265 ? -16.967 8.214 12.252 1.00 92.06 265 SER A C 1
ATOM 2143 O O . SER A 1 265 ? -16.449 9.308 12.031 1.00 92.06 265 SER A O 1
ATOM 2145 N N . ALA A 1 266 ? -16.673 7.490 13.332 1.00 93.31 266 ALA A N 1
ATOM 2146 C CA . ALA A 1 266 ? -15.615 7.760 14.291 1.00 93.31 266 ALA A CA 1
ATOM 2147 C C . ALA A 1 266 ? -15.113 6.426 14.851 1.00 93.31 266 ALA A C 1
ATOM 2149 O O . ALA A 1 266 ? -15.888 5.480 14.968 1.00 93.31 266 ALA A O 1
ATOM 2150 N N . PHE A 1 267 ? -13.835 6.371 15.214 1.00 96.50 267 PHE A N 1
ATOM 2151 C CA . PHE A 1 267 ? -13.208 5.165 15.749 1.00 96.50 267 PHE A CA 1
ATOM 2152 C C . PHE A 1 267 ? -12.843 5.349 17.219 1.00 96.50 267 PHE A C 1
ATOM 2154 O O . PHE A 1 267 ? -12.549 6.461 17.661 1.00 96.50 267 PHE A O 1
ATOM 2161 N N . SER A 1 268 ? -12.780 4.267 17.984 1.00 96.00 268 SER A N 1
ATOM 2162 C CA . SER A 1 268 ? -12.378 4.323 19.392 1.00 96.00 268 SER A CA 1
ATOM 2163 C C . SER A 1 268 ? -10.866 4.538 19.564 1.00 96.00 268 SER A C 1
ATOM 2165 O O . SER A 1 268 ? -10.423 5.241 20.480 1.00 96.00 268 SER A O 1
ATOM 2167 N N . HIS A 1 269 ? -10.034 3.970 18.683 1.00 96.00 269 HIS A N 1
ATOM 2168 C CA . HIS A 1 269 ? -8.578 4.023 18.842 1.00 96.00 269 HIS A CA 1
ATOM 2169 C C . HIS A 1 269 ? -7.947 5.353 18.354 1.00 96.00 269 HIS A C 1
ATOM 2171 O O . HIS A 1 269 ? -8.236 5.812 17.246 1.00 96.00 269 HIS A O 1
ATOM 2177 N N . PRO A 1 270 ? -7.004 5.975 19.100 1.00 94.94 270 PRO A N 1
ATOM 2178 C CA . PRO A 1 270 ? -6.402 7.263 18.721 1.00 94.94 270 PRO A CA 1
ATOM 2179 C C . PRO A 1 270 ? -5.673 7.291 17.370 1.00 94.94 270 PRO A C 1
ATOM 2181 O O . PRO A 1 270 ? -5.672 8.329 16.712 1.00 94.94 270 PRO A O 1
ATOM 2184 N N . LEU A 1 271 ? -5.066 6.172 16.947 1.00 96.12 271 LEU A N 1
ATOM 2185 C CA . LEU A 1 271 ? -4.423 6.058 15.626 1.00 96.12 271 LEU A CA 1
ATOM 2186 C C . LEU A 1 271 ? -5.411 6.303 14.482 1.00 96.12 271 LEU A C 1
ATOM 2188 O O . LEU A 1 271 ? -4.992 6.816 13.456 1.00 96.12 271 LEU A O 1
ATOM 2192 N N . MET A 1 272 ? -6.690 5.964 14.660 1.00 97.25 272 MET A N 1
ATOM 2193 C CA . MET A 1 272 ? -7.720 6.133 13.632 1.00 97.25 272 MET A CA 1
ATOM 2194 C C . MET A 1 272 ? -8.416 7.504 13.691 1.00 97.25 272 MET A C 1
ATOM 2196 O O . MET A 1 272 ? -9.254 7.805 12.854 1.00 97.25 272 MET A O 1
ATOM 2200 N N . ASN A 1 273 ? -8.049 8.366 14.649 1.00 93.56 273 ASN A N 1
ATOM 2201 C CA . ASN A 1 273 ? -8.631 9.706 14.845 1.00 93.56 273 ASN A CA 1
ATOM 2202 C C . ASN A 1 273 ? -7.640 10.845 14.554 1.00 93.56 273 ASN A C 1
ATOM 2204 O O . ASN A 1 273 ? -7.723 11.940 15.114 1.00 93.56 273 ASN A O 1
ATOM 2208 N N . GLN A 1 274 ? -6.637 10.570 13.734 1.00 93.56 274 GLN A N 1
ATOM 2209 C CA . GLN A 1 274 ? -5.545 11.486 13.407 1.00 93.56 274 GLN A CA 1
ATOM 2210 C C . GLN A 1 274 ? -5.506 11.757 11.897 1.00 93.56 274 GLN A C 1
ATOM 2212 O O . GLN A 1 274 ? -6.076 10.974 11.140 1.00 93.56 274 GLN A O 1
ATOM 2217 N N . PRO A 1 275 ? -4.830 12.828 11.442 1.00 95.62 275 PRO A N 1
ATOM 2218 C CA . PRO A 1 275 ? -4.914 13.273 10.051 1.00 95.62 275 PRO A CA 1
ATOM 2219 C C . PRO A 1 275 ? -4.580 12.214 8.990 1.00 95.62 275 PRO A C 1
ATOM 2221 O O . PRO A 1 275 ? -5.235 12.197 7.955 1.00 95.62 275 PRO A O 1
ATOM 2224 N N . LEU A 1 276 ? -3.613 11.319 9.234 1.00 96.56 276 LEU A N 1
ATOM 2225 C CA . LEU A 1 276 ? -3.241 10.266 8.276 1.00 96.56 276 LEU A CA 1
ATOM 2226 C C . LEU A 1 276 ? -4.191 9.064 8.266 1.00 96.56 276 LEU A C 1
ATOM 2228 O O . LEU A 1 276 ? -4.109 8.250 7.353 1.00 96.56 276 LEU A O 1
ATOM 2232 N N . ALA A 1 277 ? -5.106 8.944 9.231 1.00 96.81 277 ALA A N 1
ATOM 2233 C CA . ALA A 1 277 ? -6.193 7.966 9.194 1.00 96.81 277 ALA A CA 1
ATOM 2234 C C . ALA A 1 277 ? -7.356 8.483 8.336 1.00 96.81 277 ALA A C 1
ATOM 2236 O O . ALA A 1 277 ? -8.519 8.461 8.736 1.00 96.81 277 ALA A O 1
ATOM 2237 N N . TRP A 1 278 ? -7.021 9.008 7.161 1.00 95.88 278 TRP A N 1
ATOM 2238 C CA . TRP A 1 278 ? -7.972 9.579 6.228 1.00 95.88 278 TRP A CA 1
ATOM 2239 C C . TRP A 1 278 ? -8.169 8.632 5.051 1.00 95.88 278 TRP A C 1
ATOM 2241 O O . TRP A 1 278 ? -7.263 8.433 4.241 1.00 95.88 278 TRP A O 1
ATOM 2251 N N . LEU A 1 279 ? -9.373 8.069 4.950 1.00 96.19 279 LEU A N 1
ATOM 2252 C CA . LEU A 1 279 ? -9.829 7.386 3.749 1.00 96.19 279 LEU A CA 1
ATOM 2253 C C . LEU A 1 279 ? -10.482 8.433 2.826 1.00 96.19 279 LEU A C 1
ATOM 2255 O O . LEU A 1 279 ? -11.510 9.009 3.196 1.00 96.19 279 LEU A O 1
ATOM 2259 N N . PRO A 1 280 ? -9.887 8.762 1.666 1.00 94.94 280 PRO A N 1
ATOM 2260 C CA . PRO A 1 280 ? -10.455 9.762 0.771 1.00 94.94 280 PRO A CA 1
ATOM 2261 C C . PRO A 1 280 ? -11.755 9.263 0.113 1.00 94.94 280 PRO A C 1
ATOM 2263 O O . PRO A 1 280 ? -11.937 8.055 -0.053 1.00 94.94 280 PRO A O 1
ATOM 2266 N N . PRO A 1 281 ? -12.645 10.165 -0.336 1.00 92.44 281 PRO A N 1
ATOM 2267 C CA . PRO A 1 281 ? -13.746 9.794 -1.220 1.00 92.44 281 PRO A CA 1
ATOM 2268 C C . PRO A 1 281 ? -13.231 9.116 -2.494 1.00 92.44 281 PRO A C 1
ATOM 2270 O O . PRO A 1 281 ? -12.160 9.466 -2.993 1.00 92.44 281 PRO A O 1
ATOM 2273 N N . GLU A 1 282 ? -13.994 8.163 -3.026 1.00 91.38 282 GLU A N 1
ATOM 2274 C CA . GLU A 1 282 ? -13.626 7.448 -4.245 1.00 91.38 282 GLU A CA 1
ATOM 2275 C C . GLU A 1 282 ? -14.461 7.811 -5.480 1.00 91.38 282 GLU A C 1
ATOM 2277 O O . GLU A 1 282 ? -15.628 8.180 -5.343 1.00 91.38 282 GLU A O 1
ATOM 2282 N N . PRO A 1 283 ? -13.897 7.640 -6.692 1.00 95.19 283 PRO A N 1
ATOM 2283 C CA . PRO A 1 283 ? -12.477 7.406 -6.971 1.00 95.19 283 PRO A CA 1
ATOM 2284 C C . PRO A 1 283 ? -11.682 8.720 -6.932 1.00 95.19 283 PRO A C 1
ATOM 2286 O O . PRO A 1 283 ? -12.168 9.763 -7.372 1.00 95.19 283 PRO A O 1
ATOM 2289 N N . LEU A 1 284 ? -10.423 8.671 -6.494 1.00 95.88 284 LEU A N 1
ATOM 2290 C CA . LEU A 1 284 ? -9.512 9.791 -6.727 1.00 95.88 284 LEU A CA 1
ATOM 2291 C C . LEU A 1 284 ? -9.245 9.973 -8.236 1.00 95.88 284 LEU A C 1
ATOM 2293 O O . LEU A 1 284 ? -9.294 8.995 -9.004 1.00 95.88 284 LEU A O 1
ATOM 2297 N N . PRO A 1 285 ? -8.940 11.202 -8.698 1.00 92.44 285 PRO A N 1
ATOM 2298 C CA . PRO A 1 285 ? -8.471 11.427 -10.061 1.00 92.44 285 PRO A CA 1
ATOM 2299 C C . PRO A 1 285 ? -7.286 10.515 -10.395 1.00 92.44 285 PRO A C 1
ATOM 2301 O O . PRO A 1 285 ? -6.442 10.238 -9.543 1.00 92.44 285 PRO A O 1
ATOM 2304 N N . ALA A 1 286 ? -7.241 10.014 -11.632 1.00 90.19 286 ALA A N 1
ATOM 2305 C CA . ALA A 1 286 ? -6.079 9.260 -12.087 1.00 90.19 286 ALA A CA 1
ATOM 2306 C C . ALA A 1 286 ? -4.861 10.184 -12.068 1.00 90.19 286 ALA A C 1
ATOM 2308 O O . ALA A 1 286 ? -4.933 11.300 -12.584 1.00 90.19 286 ALA A O 1
ATOM 2309 N N . TRP A 1 287 ? -3.751 9.704 -11.519 1.00 92.38 287 TRP A N 1
ATOM 2310 C CA . TRP A 1 287 ? -2.471 10.369 -11.688 1.00 92.38 287 TRP A CA 1
ATOM 2311 C C . TRP A 1 287 ? -1.770 9.789 -12.909 1.00 92.38 287 TRP A C 1
ATOM 2313 O O . TRP A 1 287 ? -1.445 8.602 -12.944 1.00 92.38 287 TRP A O 1
ATOM 2323 N N . THR A 1 288 ? -1.558 10.631 -13.911 1.00 87.81 288 THR A N 1
ATOM 2324 C CA . THR A 1 288 ? -0.670 10.344 -15.031 1.00 87.81 288 THR A CA 1
ATOM 2325 C C . THR A 1 288 ? 0.080 11.614 -15.409 1.00 87.81 288 THR A C 1
ATOM 2327 O O . THR A 1 288 ? -0.448 12.724 -15.308 1.00 87.81 288 THR A O 1
ATOM 2330 N N . THR A 1 289 ? 1.315 11.438 -15.861 1.00 89.69 289 THR A N 1
ATOM 2331 C CA . THR A 1 289 ? 2.085 12.470 -16.542 1.00 89.69 289 THR A CA 1
ATOM 2332 C C . THR A 1 289 ? 2.533 11.916 -17.885 1.00 89.69 289 THR A C 1
ATOM 2334 O O . THR A 1 289 ? 2.780 10.717 -18.030 1.00 89.69 289 THR A O 1
ATOM 2337 N N . ARG A 1 290 ? 2.698 12.800 -18.874 1.00 89.69 290 ARG A N 1
ATOM 2338 C CA . ARG A 1 290 ? 3.238 12.413 -20.184 1.00 89.69 290 ARG A CA 1
ATOM 2339 C C . ARG A 1 290 ? 4.562 11.656 -20.038 1.00 89.69 290 ARG A C 1
ATOM 2341 O O . ARG A 1 290 ? 4.770 10.668 -20.733 1.00 89.69 290 ARG A O 1
ATOM 2348 N N . THR A 1 291 ? 5.427 12.112 -19.136 1.00 90.44 291 THR A N 1
ATOM 2349 C CA . THR A 1 291 ? 6.736 11.507 -18.877 1.00 90.44 291 THR A CA 1
ATOM 2350 C C . THR A 1 291 ? 6.609 10.086 -18.332 1.00 90.44 291 THR A C 1
ATOM 2352 O O . THR A 1 291 ? 7.273 9.185 -18.839 1.00 90.44 291 THR A O 1
ATOM 2355 N N . LEU A 1 292 ? 5.729 9.859 -17.350 1.00 91.94 292 LEU A N 1
ATOM 2356 C CA . LEU A 1 292 ? 5.489 8.525 -16.800 1.00 91.94 292 LEU A CA 1
ATOM 2357 C C . LEU A 1 292 ? 4.948 7.576 -17.874 1.00 91.94 292 LEU A C 1
ATOM 2359 O O . LEU A 1 292 ? 5.485 6.485 -18.050 1.00 91.94 292 LEU A O 1
ATOM 2363 N N . ASP A 1 293 ? 3.936 8.004 -18.630 1.00 92.06 293 ASP A N 1
ATOM 2364 C CA . ASP A 1 293 ? 3.340 7.190 -19.694 1.00 92.06 293 ASP A CA 1
ATOM 2365 C C . ASP A 1 293 ? 4.371 6.812 -20.767 1.00 92.06 293 ASP A C 1
ATOM 2367 O O . ASP A 1 293 ? 4.422 5.662 -21.207 1.00 92.06 293 ASP A O 1
ATOM 2371 N N . GLN A 1 294 ? 5.223 7.761 -21.168 1.00 90.88 294 GLN A N 1
ATOM 2372 C CA . GLN A 1 294 ? 6.298 7.521 -22.131 1.00 90.88 294 GLN A CA 1
ATOM 2373 C C . GLN A 1 294 ? 7.356 6.558 -21.586 1.00 90.88 294 GLN A C 1
ATOM 2375 O O . GLN A 1 294 ? 7.746 5.636 -22.299 1.00 90.88 294 GLN A O 1
ATOM 2380 N N . ALA A 1 295 ? 7.786 6.715 -20.332 1.00 89.19 295 ALA A N 1
ATOM 2381 C CA . ALA A 1 295 ? 8.746 5.805 -19.709 1.00 89.19 295 ALA A CA 1
ATOM 2382 C C . ALA A 1 295 ? 8.187 4.376 -19.583 1.00 89.19 295 ALA A C 1
ATOM 2384 O O . ALA A 1 295 ? 8.891 3.404 -19.861 1.00 89.19 295 ALA A O 1
ATOM 2385 N N . LEU A 1 296 ? 6.906 4.233 -19.228 1.00 90.25 296 LEU A N 1
ATOM 2386 C CA . LEU A 1 296 ? 6.233 2.934 -19.151 1.00 90.25 296 LEU A CA 1
ATOM 2387 C C . LEU A 1 296 ? 6.028 2.290 -20.525 1.00 90.25 296 LEU A C 1
ATOM 2389 O O . LEU A 1 296 ? 6.161 1.073 -20.649 1.00 90.25 296 LEU A O 1
ATOM 2393 N N . ALA A 1 297 ? 5.704 3.079 -21.551 1.00 89.38 297 ALA A N 1
ATOM 2394 C CA . ALA A 1 297 ? 5.636 2.591 -22.926 1.00 89.38 297 ALA A CA 1
ATOM 2395 C C . ALA A 1 297 ? 7.011 2.096 -23.386 1.00 89.38 297 ALA A C 1
ATOM 2397 O O . ALA A 1 297 ? 7.130 0.970 -23.860 1.00 89.38 297 ALA A O 1
ATOM 2398 N N . ALA A 1 298 ? 8.053 2.885 -23.133 1.00 82.81 298 ALA A N 1
ATOM 2399 C CA . ALA A 1 298 ? 9.412 2.524 -23.484 1.00 82.81 298 ALA A CA 1
ATOM 2400 C C . ALA A 1 298 ? 9.854 1.221 -22.800 1.00 82.81 298 ALA A C 1
ATOM 2402 O O . ALA A 1 298 ? 10.394 0.344 -23.464 1.00 82.81 298 ALA A O 1
ATOM 2403 N N . ALA A 1 299 ? 9.533 1.029 -21.515 1.00 82.62 299 ALA A N 1
ATOM 2404 C CA . ALA A 1 299 ? 9.809 -0.223 -20.812 1.00 82.62 299 ALA A CA 1
ATOM 2405 C C . ALA A 1 299 ? 9.138 -1.450 -21.458 1.00 82.62 299 ALA A C 1
ATOM 2407 O O . ALA A 1 299 ? 9.694 -2.541 -21.404 1.00 82.62 299 ALA A O 1
ATOM 2408 N N . ARG A 1 300 ? 7.960 -1.293 -22.083 1.00 84.56 300 ARG A N 1
ATOM 2409 C CA . ARG A 1 300 ? 7.245 -2.384 -22.777 1.00 84.56 300 ARG A CA 1
ATOM 2410 C C . ARG A 1 300 ? 7.912 -2.799 -24.083 1.00 84.56 300 ARG A C 1
ATOM 2412 O O . ARG A 1 300 ? 7.869 -3.991 -24.408 1.00 84.56 300 ARG A O 1
ATOM 2419 N N . ASP A 1 301 ? 8.520 -1.847 -24.781 1.00 80.25 301 ASP A N 1
ATOM 2420 C CA . ASP A 1 301 ? 9.113 -2.040 -26.106 1.00 80.25 301 ASP A CA 1
ATOM 2421 C C . ASP A 1 301 ? 10.493 -2.736 -26.073 1.00 80.25 301 ASP A C 1
ATOM 2423 O O . ASP A 1 301 ? 10.911 -3.277 -27.097 1.00 80.25 301 ASP A O 1
ATOM 2427 N N . PHE A 1 302 ? 11.160 -2.795 -24.909 1.00 65.31 302 PHE A N 1
ATOM 2428 C CA . PHE A 1 302 ? 12.341 -3.646 -24.643 1.00 65.31 302 PHE A CA 1
ATOM 2429 C C . PHE A 1 302 ? 11.925 -4.996 -24.101 1.00 65.31 302 PHE A C 1
ATOM 2431 O O . PHE A 1 302 ? 11.904 -6.018 -24.823 1.00 65.31 302 PHE A O 1
#

pLDDT: mean 91.89, std 8.01, range [57.5, 98.81]

Secondary structure (DSSP, 8-state):
--HHHHHHHHHHHHHHHHHHHH-HHHHIIIIIHHHHHHHHHHHH--GGGHHHHHHHHHHHHHHHHHHHHHIIIII----HHHHHHHHHHHHHHHHHHHHHHHTT-HHHHT----HHHHHHHHHHHHHTT-HHHHHHHHHHHHHHTTSTTT--BTTTSTTTTSS-HHHHHHHHHHHHHTT----GGGB---S--TTHHHHHHTTT-S-HHHHHHHHHHHHHHHHHHT----TT---TT-STTTTT--HHHHHHHHHHHHTTPPPPSS-SSGGGGSTTS----SSPPPP--HHHHHHHHHHHH-

Foldseek 3Di:
DDPVVVVVLLVVLLVVLQCLLPPPVNCCPLPVVLLVLLLCLLVDNDPVSLLSLLVSLQSQLVNLLSVQVNCCSPVVDHDVLSLLRSLVSLLLSLLLLLLCQVVVNNVVRVSADQLLSLLLSLLSVLLLQPVVSSLVSLVSVLVCCVTSNQVFFCVRPNPSAQQALLSVLSSLLSCVLVVHDHDCVRGDYHPDNPPSVVCSVCLQPQDQVVLLVSLQRLQVQLLVLCDDPDPPRNGSQVDSSRNLQSSSSLSSVSSNVSSVHDYDPDHPHPSCVGRNVDRDDPNHDNDDDSSSVSSSVSSNVD

Radius of gyration: 18.76 Å; Cα contacts (8 Å, |Δi|>4): 460; chains: 1; bounding box: 43×47×53 Å

Solvent-accessible surface area (backbone atoms only — not comparable to full-atom values): 16109 Å² total; per-residue (Å²): 136,60,75,69,59,56,53,50,53,50,52,52,33,46,51,50,28,47,47,53,68,68,36,65,67,50,39,42,59,25,43,53,49,18,52,52,50,40,46,49,33,34,76,61,60,50,83,88,46,50,46,56,47,41,50,24,22,49,30,37,16,51,41,25,43,39,45,33,50,23,34,30,65,76,70,68,42,89,52,65,64,31,46,25,40,13,22,40,26,34,47,48,26,53,54,52,30,54,50,32,45,76,71,72,43,25,85,83,44,76,46,56,47,54,60,64,57,55,32,50,33,50,16,39,25,33,41,34,41,40,62,70,60,29,51,51,50,49,53,50,54,62,60,22,36,78,31,76,44,50,44,24,31,35,90,83,34,70,56,65,36,36,77,44,55,66,28,55,43,53,53,54,47,48,24,60,72,71,73,5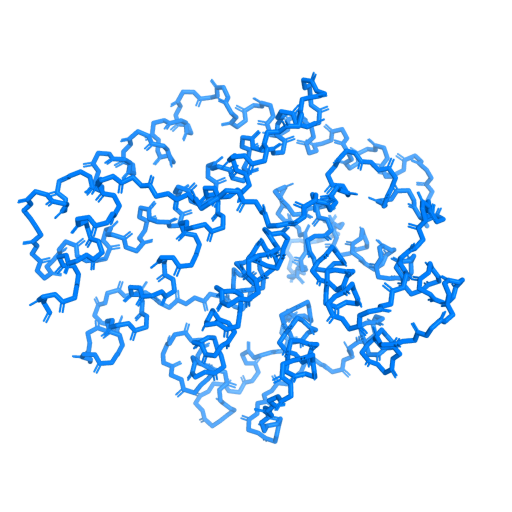0,86,78,75,64,89,51,42,32,61,42,95,69,48,75,58,51,51,62,40,62,76,50,57,79,55,82,53,37,68,58,49,34,54,42,52,30,48,45,44,52,50,46,49,57,32,27,54,89,84,55,99,85,63,91,50,85,18,61,49,69,91,36,35,71,43,54,42,67,59,44,22,47,54,42,53,24,44,76,72,78,37,71,76,62,97,68,54,85,34,70,65,54,69,40,68,65,46,62,73,61,77,67,59,50,73,85,58,81,48,74,48,56,54,36,27,56,51,43,62,68,77,106

Organism: Stenotrophomonas maltophilia (NCBI:txid40324)

Sequence (302 aa):
MTKSHFNSLRRKVSKWVAWSSVDAVKRELFLEDAEGKLERIALQASEDSLPYLCQSLEDLAHWYLVDFQHRLLNEGERHPESLAAAAAHARAQVDVSSLLFKKGQGARFSCEMLPDTAAVSLGLSLMTGRREEAMRLFDQLRAGLDTQLLDLHKEGRPGSGEIYRHFWFLMLLSAAAFKKRIDLQNYSLPTNMQPYADALANWDTENVDRVDDLASALAEFHVQQARNRSANDIREFDREDRMIFPYEILGWLRLHEWAGRENPSAFSHPLMNQPLAWLPPEPLPAWTTRTLDQALAAARDF